Protein AF-A0A2L2XA57-F1 (afdb_monomer_lite)

Foldseek 3Di:
DALLVVQLVLCVCLVVDPALVVVCVSDVLCVQFAQLCPFDDDVPALSVCLCVVVFPHHSRCVRSVCCCCCRNVVHDLCVVCVNRVHDSVSVVVSCVRRVVDDDDPVSSVRNVVVVVVVVVVVVVVVVVVVVVVVVVQCVPPVSVVVVVVVVVVVVVVQVPDPPSVVVVVLLQVQLLQQLLVVCVVLLVVLVVLVVVQPCLLVLLLCVVVVHDDDPVNVVSNVVSLVSSCVVCVCLVVSSVVSSVVSNVVVVVCVVVVHDSVVVCPVPGDPPPRRSSSVQSNDVVSVVVVVVVD

Secondary structure (DSSP, 8-state):
--HHHHHHHHTGGGGG-SSHHHHHHH-GGGTTPPPGGGS-PPTT-HHHHHHTT-SSS-TTTHHHHHHIIIIIS---HHHHHHHTTS-HHHHHHHHHHTT-PPPPHHHHHHHHHHHHHT-HHHHHHHHHHHHHHHHHHHS-HHHHHHHHHHHHHHHHHHHTSTTHHHHHHHHHHHHHHHHHHT-HHHHHHHHHHHHHSTTHHHHHHHHHTT----HHHHHHHHHHHHHHHHH-TTHHHHHHHHHHHHHHHHHHHHHTT--HHHHHHHHS---SSSTHHHHHS-HHHHHHHHHT-

Sequence (293 aa):
MQLVDVHKKVYEDLKTCETLDEAKVLYPEFRDVREASEIQGEKHSLVERIKRGEKSVGAEEFSLLMLKRIYGGVEGKKAIAKEYGTQLKNLDELLLGVEIENMSRPYTRAIHAQQLRQNEEFVQKHAKASAAAMEIVWQNPEYAARMSKVSSETFKRTWRQEGFREARSEEVSFRIRYAWSQMDDIRQTMSELTEEFPGINTTISRRSLSCPISEDERENLIAFNQACQAACPDFAERLSQGQKEGAKLYKELKSAGVDIRTYMEEHFAPTASEIYYSVAILPECQSRLQESL

Structure (mmCIF, N/CA/C/O backbone):
data_AF-A0A2L2XA57-F1
#
_entry.id   AF-A0A2L2XA57-F1
#
loop_
_atom_site.group_PDB
_atom_site.id
_atom_site.type_symbol
_atom_site.label_atom_id
_atom_site.label_alt_id
_atom_site.label_comp_id
_atom_site.label_asym_id
_atom_site.label_entity_id
_atom_site.label_seq_id
_atom_site.pdbx_PDB_ins_code
_atom_site.Cartn_x
_atom_site.Cartn_y
_atom_site.Cartn_z
_atom_site.occupancy
_atom_site.B_iso_or_equiv
_atom_site.auth_seq_id
_atom_site.auth_comp_id
_atom_site.auth_asym_id
_atom_site.auth_atom_id
_atom_site.pdbx_PDB_model_num
ATOM 1 N N . MET A 1 1 ? -28.303 9.922 1.231 1.00 56.22 1 MET A N 1
ATOM 2 C CA . MET A 1 1 ? -28.183 9.688 2.685 1.00 56.22 1 MET A CA 1
ATOM 3 C C . MET A 1 1 ? -26.840 9.013 2.926 1.00 56.22 1 MET A C 1
ATOM 5 O O . MET A 1 1 ? -26.627 7.955 2.344 1.00 56.22 1 MET A O 1
ATOM 9 N N . GLN A 1 2 ? -25.895 9.653 3.624 1.00 73.81 2 GLN A N 1
ATOM 10 C CA . GLN A 1 2 ? -24.554 9.083 3.821 1.00 73.81 2 GLN A CA 1
ATOM 11 C C . GLN A 1 2 ? -24.551 8.116 5.016 1.00 73.81 2 GLN A C 1
ATOM 13 O O . GLN A 1 2 ? -25.394 8.219 5.903 1.00 73.81 2 GLN A O 1
ATOM 18 N N . LEU A 1 3 ? -23.611 7.167 5.045 1.00 73.81 3 LEU A N 1
ATOM 19 C CA . LEU A 1 3 ? -23.528 6.136 6.090 1.00 73.81 3 LEU A CA 1
ATOM 20 C C . LEU A 1 3 ? -23.314 6.759 7.476 1.00 73.81 3 LEU A C 1
ATOM 22 O O . LEU A 1 3 ? -23.898 6.296 8.451 1.00 73.81 3 LEU A O 1
ATOM 26 N N . VAL A 1 4 ? -22.522 7.834 7.547 1.00 78.75 4 VAL A N 1
ATOM 27 C CA . VAL A 1 4 ? -22.325 8.614 8.778 1.00 78.75 4 VAL A CA 1
ATOM 28 C C . VAL A 1 4 ? -23.622 9.251 9.283 1.00 78.75 4 VAL A C 1
ATOM 30 O O . VAL A 1 4 ? -23.854 9.255 10.489 1.00 78.75 4 VAL A O 1
ATOM 33 N N . ASP A 1 5 ? -24.480 9.745 8.387 1.00 77.62 5 ASP A N 1
ATOM 34 C CA . ASP A 1 5 ? -25.750 10.381 8.760 1.00 77.62 5 ASP A CA 1
ATOM 35 C C . ASP A 1 5 ? -26.729 9.337 9.298 1.00 77.62 5 ASP A C 1
ATOM 37 O O . ASP A 1 5 ? -27.393 9.569 10.303 1.00 77.62 5 ASP A O 1
ATOM 41 N N . VAL A 1 6 ? -26.772 8.159 8.662 1.00 75.19 6 VAL A N 1
ATOM 42 C CA . VAL A 1 6 ? -27.566 7.020 9.145 1.00 75.19 6 VAL A CA 1
ATOM 43 C C . VAL A 1 6 ? -27.085 6.591 10.524 1.00 75.19 6 VAL A C 1
ATOM 45 O O . VAL A 1 6 ? -27.901 6.467 11.425 1.00 75.19 6 VAL A O 1
ATOM 48 N N . HIS A 1 7 ? -25.774 6.415 10.714 1.00 83.81 7 HIS A N 1
ATOM 49 C CA . HIS A 1 7 ? -25.211 6.004 12.000 1.00 83.81 7 HIS A CA 1
ATOM 50 C C . HIS A 1 7 ? -25.524 7.008 13.116 1.00 83.81 7 HIS A C 1
ATOM 52 O O . HIS A 1 7 ? -26.019 6.625 14.171 1.00 83.81 7 HIS A O 1
ATOM 58 N N . LYS A 1 8 ? -25.292 8.305 12.869 1.00 81.69 8 LYS A N 1
ATOM 59 C CA . LYS A 1 8 ? -25.590 9.361 13.846 1.00 81.69 8 LYS A CA 1
ATOM 60 C C . LYS A 1 8 ? -27.070 9.436 14.193 1.00 81.69 8 LYS A C 1
ATOM 62 O O . LYS A 1 8 ? -27.379 9.731 15.337 1.00 81.69 8 LYS A O 1
ATOM 67 N N . LYS A 1 9 ? -27.950 9.186 13.219 1.00 80.75 9 LYS A N 1
ATOM 68 C CA . LYS A 1 9 ? -29.399 9.148 13.427 1.00 80.75 9 LYS A CA 1
ATOM 69 C C . LYS A 1 9 ? -29.833 7.914 14.218 1.00 80.75 9 LYS A C 1
ATOM 71 O O . LYS A 1 9 ? -30.715 8.022 15.054 1.00 80.75 9 LYS A O 1
ATOM 76 N N . VAL A 1 10 ? -29.215 6.757 13.965 1.00 82.62 10 VAL A N 1
ATOM 77 C CA . VAL A 1 10 ? -29.481 5.523 14.724 1.00 82.62 10 VAL A CA 1
ATOM 78 C C . VAL A 1 10 ? -29.146 5.720 16.198 1.00 82.62 10 VAL A C 1
ATOM 80 O O . VAL A 1 10 ? -29.935 5.314 17.031 1.00 82.62 10 VAL A O 1
ATOM 83 N N . TYR A 1 11 ? -28.026 6.378 16.505 1.00 85.12 11 TYR A N 1
ATOM 84 C CA . TYR A 1 11 ? -27.546 6.591 17.873 1.00 85.12 11 TYR A CA 1
ATOM 85 C C . TYR A 1 11 ? -27.812 8.007 18.415 1.00 85.12 11 TYR A C 1
ATOM 87 O O . TYR A 1 11 ? -27.115 8.468 19.321 1.00 85.12 11 TYR A O 1
ATOM 95 N N . GLU A 1 12 ? -28.774 8.739 17.848 1.00 82.75 12 GLU A N 1
ATOM 96 C CA . GLU A 1 12 ? -29.026 10.140 18.211 1.00 82.75 12 GLU A CA 1
ATOM 97 C C . GLU A 1 12 ? -29.475 10.266 19.672 1.00 82.75 12 GLU A C 1
ATOM 99 O O . GLU A 1 12 ? -28.922 11.075 20.425 1.00 82.75 12 GLU A O 1
ATOM 104 N N . ASP A 1 13 ? -30.369 9.368 20.090 1.00 80.69 13 ASP A N 1
ATOM 105 C CA . ASP A 1 13 ? -30.957 9.336 21.431 1.00 80.69 13 ASP A CA 1
ATOM 106 C C . ASP A 1 13 ? -29.941 8.948 22.523 1.00 80.69 13 ASP A C 1
ATOM 108 O O . ASP A 1 13 ? -30.169 9.193 23.708 1.00 80.69 13 ASP A O 1
ATOM 112 N N . LEU A 1 14 ? -28.758 8.417 22.165 1.00 79.88 14 LEU A N 1
ATOM 113 C CA . LEU A 1 14 ? -27.683 8.227 23.151 1.00 79.88 14 LEU A CA 1
ATOM 114 C C . LEU A 1 14 ? -27.257 9.551 23.784 1.00 79.88 14 LEU A C 1
ATOM 116 O O . LEU A 1 14 ? -26.844 9.573 24.941 1.00 79.88 14 LEU A O 1
ATOM 120 N N . LYS A 1 15 ? -27.326 10.664 23.044 1.00 77.88 15 LYS A N 1
ATOM 121 C CA . LYS A 1 15 ? -26.865 11.969 23.540 1.00 77.88 15 LYS A CA 1
ATOM 122 C C . LYS A 1 15 ? -27.731 12.491 24.682 1.00 77.88 15 LYS A C 1
ATOM 124 O O . LYS A 1 15 ? -27.214 13.231 25.517 1.00 77.88 15 LYS A O 1
ATOM 129 N N . THR A 1 16 ? -28.999 12.091 24.715 1.00 78.56 16 THR A N 1
ATOM 130 C CA . THR A 1 16 ? -29.983 12.512 25.716 1.00 78.56 16 THR A CA 1
ATOM 131 C C . THR A 1 16 ? -30.052 11.588 26.927 1.00 78.56 16 THR A C 1
ATOM 133 O O . THR A 1 16 ? -30.638 11.990 27.921 1.00 78.56 16 THR A O 1
ATOM 136 N N . CYS A 1 17 ? -29.452 10.393 26.876 1.00 73.62 17 CYS A N 1
ATOM 137 C CA . CYS A 1 17 ? -29.411 9.476 28.022 1.00 73.62 17 CYS A CA 1
ATOM 138 C C . CYS A 1 17 ? -28.603 10.086 29.175 1.00 73.62 17 CYS A C 1
ATOM 140 O O . CYS A 1 17 ? -27.467 10.511 28.959 1.00 73.62 17 CYS A O 1
ATOM 142 N N . GLU A 1 18 ? -29.125 10.092 30.394 1.00 78.81 18 GLU A N 1
ATOM 143 C CA . GLU A 1 18 ? -28.400 10.524 31.598 1.00 78.81 18 GLU A CA 1
ATOM 144 C C . GLU A 1 18 ? -27.733 9.345 32.311 1.00 78.81 18 GLU A C 1
ATOM 146 O O . GLU A 1 18 ? -26.694 9.517 32.946 1.00 78.81 18 GLU A O 1
ATOM 151 N N . THR A 1 19 ? -28.274 8.137 32.130 1.00 81.81 19 THR A N 1
ATOM 152 C CA . THR A 1 19 ? -27.795 6.910 32.779 1.00 81.81 19 THR A CA 1
ATOM 153 C C . THR A 1 19 ? -27.424 5.819 31.769 1.00 81.81 19 THR A C 1
ATOM 155 O O . THR A 1 19 ? -27.889 5.806 30.625 1.00 81.81 19 THR A O 1
ATOM 158 N N . LEU A 1 20 ? -26.552 4.885 32.172 1.00 83.31 20 LEU A N 1
ATOM 159 C CA . LEU A 1 20 ? -26.200 3.729 31.339 1.00 83.31 20 LEU A CA 1
ATOM 160 C C . LEU A 1 20 ? -27.403 2.796 31.124 1.00 83.31 20 LEU A C 1
ATOM 162 O O . LEU A 1 20 ? -27.546 2.227 30.043 1.00 83.31 20 LEU A O 1
ATOM 166 N N . ASP A 1 21 ? -28.288 2.674 32.113 1.00 83.81 21 ASP A N 1
ATOM 167 C CA . ASP A 1 21 ? -29.493 1.846 32.008 1.00 83.81 21 ASP A CA 1
ATOM 168 C C . ASP A 1 21 ? -30.472 2.380 30.955 1.00 83.81 21 ASP A C 1
ATOM 170 O O . ASP A 1 21 ? -31.020 1.594 30.182 1.00 83.81 21 ASP A O 1
ATOM 174 N N . GLU A 1 22 ? -30.628 3.702 30.833 1.00 80.50 22 GLU A N 1
ATOM 175 C CA . GLU A 1 22 ? -31.392 4.308 29.732 1.00 80.50 22 GLU A CA 1
ATOM 176 C C . GLU A 1 22 ? -30.820 3.921 28.364 1.00 80.50 22 GLU A C 1
ATOM 178 O O . GLU A 1 22 ? -31.563 3.511 27.470 1.00 80.50 22 GLU A O 1
ATOM 183 N N . ALA A 1 23 ? -29.493 3.976 28.209 1.00 82.00 23 ALA A N 1
ATOM 184 C CA . ALA A 1 23 ? -28.837 3.582 26.966 1.00 82.00 23 ALA A CA 1
ATOM 185 C C . ALA A 1 23 ? -29.052 2.090 26.648 1.00 82.00 23 ALA A C 1
ATOM 187 O O . ALA A 1 23 ? -29.297 1.741 25.495 1.00 82.00 23 ALA A O 1
ATOM 188 N N . LYS A 1 24 ? -29.023 1.210 27.656 1.00 85.75 24 LYS A N 1
ATOM 189 C CA . LYS A 1 24 ? -29.280 -0.234 27.497 1.00 85.75 24 LYS A CA 1
ATOM 190 C C . LYS A 1 24 ? -30.718 -0.553 27.101 1.00 85.75 24 LYS A C 1
ATOM 192 O O . LYS A 1 24 ? -30.949 -1.512 26.368 1.00 85.75 24 LYS A O 1
ATOM 197 N N . VAL A 1 25 ? -31.682 0.225 27.594 1.00 83.75 25 VAL A N 1
ATOM 198 C CA . VAL A 1 25 ? -33.098 0.075 27.227 1.00 83.75 25 VAL A CA 1
ATOM 199 C C . VAL A 1 25 ? -33.322 0.466 25.767 1.00 83.75 25 VAL A C 1
ATOM 201 O O . VAL A 1 25 ? -34.073 -0.212 25.065 1.00 83.75 25 VAL A O 1
ATOM 204 N N . LEU A 1 26 ? -32.664 1.531 25.301 1.00 80.56 26 LEU A N 1
ATOM 205 C CA . LEU A 1 26 ? -32.787 2.009 23.921 1.00 80.56 26 LEU A CA 1
ATOM 206 C C . LEU A 1 26 ? -32.035 1.133 22.910 1.00 80.56 26 LEU A C 1
ATOM 208 O O . LEU A 1 26 ? -32.515 0.945 21.793 1.00 80.56 26 LEU A O 1
ATOM 212 N N . TYR A 1 27 ? -30.882 0.590 23.303 1.00 84.31 27 TYR A N 1
ATOM 213 C CA . TYR A 1 27 ? -29.970 -0.137 22.421 1.00 84.31 27 TYR A CA 1
ATOM 214 C C . TYR A 1 27 ? -29.637 -1.508 23.024 1.00 84.31 27 TYR A C 1
ATOM 216 O O . TYR A 1 27 ? -28.713 -1.625 23.838 1.00 84.31 27 TYR A O 1
ATOM 224 N N . PRO A 1 28 ? -30.378 -2.565 22.639 1.00 80.25 28 PRO A N 1
ATOM 225 C CA . PRO A 1 28 ? -30.183 -3.914 23.166 1.00 80.25 28 PRO A CA 1
ATOM 226 C C . PRO A 1 28 ? -28.767 -4.466 22.964 1.00 80.25 28 PRO A C 1
ATOM 228 O O . PRO A 1 28 ? -28.340 -5.330 23.727 1.00 80.25 28 PRO A O 1
ATOM 231 N N . GLU A 1 29 ? -28.023 -3.974 21.971 1.00 82.19 29 GLU A N 1
ATOM 232 C CA . GLU A 1 29 ? -26.616 -4.324 21.755 1.00 82.19 29 GLU A CA 1
ATOM 233 C C . GLU A 1 29 ? -25.680 -3.867 22.888 1.00 82.19 29 GLU A C 1
ATOM 235 O O . GLU A 1 29 ? -24.576 -4.389 23.005 1.00 82.19 29 GLU A O 1
ATOM 240 N N . PHE A 1 30 ? -26.104 -2.925 23.740 1.00 88.75 30 PHE A N 1
ATOM 241 C CA . PHE A 1 30 ? -25.330 -2.462 24.898 1.00 88.75 30 PHE A CA 1
ATOM 242 C C . PHE A 1 30 ? -25.722 -3.156 26.201 1.00 88.75 30 PHE A C 1
ATOM 244 O O . PHE A 1 30 ? -25.205 -2.796 27.257 1.00 88.75 30 PHE A O 1
ATOM 251 N N . ARG A 1 31 ? -26.624 -4.145 26.156 1.00 87.44 31 ARG A N 1
ATOM 252 C CA . ARG A 1 31 ? -27.162 -4.827 27.343 1.00 87.44 31 ARG A CA 1
ATOM 253 C C . ARG A 1 31 ? -26.077 -5.293 28.316 1.00 87.44 31 ARG A C 1
ATOM 255 O O . ARG A 1 31 ? -26.257 -5.151 29.525 1.00 87.44 31 ARG A O 1
ATOM 262 N N . ASP A 1 32 ? -24.977 -5.814 27.785 1.00 89.69 32 ASP A N 1
ATOM 263 C CA . ASP A 1 32 ? -23.897 -6.409 28.574 1.00 89.69 32 ASP A CA 1
ATOM 264 C C . ASP A 1 32 ? -22.818 -5.385 28.986 1.00 89.69 32 ASP A C 1
ATOM 266 O O . ASP A 1 32 ? -21.907 -5.704 29.749 1.00 89.69 32 ASP A O 1
ATOM 270 N N . VAL A 1 33 ? -22.945 -4.118 28.562 1.00 90.62 33 VAL A N 1
ATOM 271 C CA . VAL A 1 33 ? -22.001 -3.051 28.926 1.00 90.62 33 VAL A CA 1
ATOM 272 C C . VAL A 1 33 ? -22.006 -2.839 30.437 1.00 90.62 33 VAL A C 1
ATOM 274 O O . VAL A 1 33 ? -23.046 -2.602 31.050 1.00 90.62 33 VAL A O 1
ATOM 277 N N . ARG A 1 34 ? -20.829 -2.883 31.053 1.00 89.56 34 ARG A N 1
ATOM 278 C CA . ARG A 1 34 ? -20.659 -2.713 32.504 1.00 89.56 34 ARG A CA 1
ATOM 279 C C . ARG A 1 34 ? -20.206 -1.311 32.853 1.00 89.56 34 ARG A C 1
ATOM 281 O O . ARG A 1 34 ? -19.593 -0.630 32.028 1.00 89.56 34 ARG A O 1
ATOM 288 N N . GLU A 1 35 ? -20.449 -0.888 34.087 1.00 88.12 35 GLU A N 1
ATOM 289 C CA . GLU A 1 35 ? -19.849 0.353 34.570 1.00 88.12 35 GLU A CA 1
ATOM 290 C C . GLU A 1 35 ? -18.347 0.178 34.797 1.00 88.12 35 GLU A C 1
ATOM 292 O O . GLU A 1 35 ? -17.872 -0.872 35.238 1.00 88.12 35 GLU A O 1
ATOM 297 N N . ALA A 1 36 ? -17.563 1.225 34.531 1.00 85.06 36 ALA A N 1
ATOM 298 C CA . ALA A 1 36 ? -16.121 1.146 34.770 1.00 85.06 36 ALA A CA 1
ATOM 299 C C . ALA A 1 36 ? -15.801 1.021 36.273 1.00 85.06 36 ALA A C 1
ATOM 301 O O . ALA A 1 36 ? -14.737 0.515 36.648 1.00 85.06 36 ALA A O 1
ATOM 302 N N . SER A 1 37 ? -16.730 1.436 37.143 1.00 83.12 37 SER A N 1
ATOM 303 C CA . SER A 1 37 ? -16.663 1.240 38.594 1.00 83.12 37 SER A CA 1
ATOM 304 C C . SER A 1 37 ? -16.671 -0.246 38.993 1.00 83.12 37 SER A C 1
ATOM 306 O O . SER A 1 37 ? -16.031 -0.616 39.981 1.00 83.12 37 SER A O 1
ATOM 308 N N . GLU A 1 38 ? -17.278 -1.122 38.192 1.00 84.94 38 GLU A N 1
ATOM 309 C CA . GLU A 1 38 ? -17.449 -2.552 38.485 1.00 84.94 38 GLU A CA 1
ATOM 310 C C . GLU A 1 38 ? -16.225 -3.401 38.101 1.00 84.94 38 GLU A C 1
ATOM 312 O O . GLU A 1 38 ? -16.078 -4.541 38.540 1.00 84.94 38 GLU A O 1
ATOM 317 N N . ILE A 1 39 ? -15.294 -2.846 37.320 1.00 83.50 39 ILE A N 1
ATOM 318 C CA . ILE A 1 39 ? -14.149 -3.593 36.782 1.00 83.50 39 ILE A CA 1
ATOM 319 C C . ILE A 1 39 ? -12.984 -3.610 37.763 1.00 83.50 39 ILE A C 1
ATOM 321 O O . ILE A 1 39 ? -12.538 -2.567 38.243 1.00 83.50 39 ILE A O 1
ATOM 325 N N . GLN A 1 40 ? -12.406 -4.783 38.012 1.00 78.12 40 GLN A N 1
ATOM 326 C CA . GLN A 1 40 ? -11.132 -4.875 38.725 1.00 78.12 40 GLN A CA 1
ATOM 327 C C . GLN A 1 40 ? -9.985 -4.450 37.802 1.00 78.12 40 GLN A C 1
ATOM 329 O O . GLN A 1 40 ? -9.704 -5.105 36.801 1.00 78.12 40 GLN A O 1
ATOM 334 N N . GLY A 1 41 ? -9.341 -3.326 38.121 1.00 70.12 41 GLY A N 1
ATOM 335 C CA . GLY A 1 41 ? -8.190 -2.825 37.377 1.00 70.12 41 GLY A CA 1
ATOM 336 C C . GLY A 1 41 ? -6.873 -3.315 37.972 1.00 70.12 41 GLY A C 1
ATOM 337 O O . GLY A 1 41 ? -6.709 -3.356 39.190 1.00 70.12 41 GLY A O 1
ATOM 338 N N . GLU A 1 42 ? -5.891 -3.620 37.122 1.00 74.69 42 GLU A N 1
ATOM 339 C CA . GLU A 1 42 ? -4.511 -3.793 37.583 1.00 74.69 42 GLU A CA 1
ATOM 340 C C . GLU A 1 42 ? -3.983 -2.492 38.207 1.00 74.69 42 GLU A C 1
ATOM 342 O O . GLU A 1 42 ? -4.397 -1.381 37.848 1.00 74.69 42 GLU A O 1
ATOM 347 N N . LYS A 1 43 ? -3.025 -2.613 39.129 1.00 63.59 43 LYS A N 1
ATOM 348 C CA . LYS A 1 43 ? -2.383 -1.462 39.771 1.00 63.59 43 LYS A CA 1
ATOM 349 C C . LYS A 1 43 ? -1.764 -0.553 38.695 1.00 63.59 43 LYS A C 1
ATOM 351 O O . LYS A 1 43 ? -0.956 -1.014 37.899 1.00 63.59 43 LYS A O 1
ATOM 356 N N . HIS A 1 44 ? -2.123 0.735 38.702 1.00 66.62 44 HIS A N 1
ATOM 357 C CA . HIS A 1 44 ? -1.752 1.757 37.697 1.00 66.62 44 HIS A CA 1
ATOM 358 C C . HIS A 1 44 ? -2.491 1.698 36.343 1.00 66.62 44 HIS A C 1
ATOM 360 O O . HIS A 1 44 ? -2.181 2.493 35.451 1.00 66.62 44 HIS A O 1
ATOM 366 N N . SER A 1 45 ? -3.491 0.826 36.187 1.00 80.38 45 SER A N 1
ATOM 367 C CA . SER A 1 45 ? -4.350 0.801 34.996 1.00 80.38 45 SER A CA 1
ATOM 368 C C . SER A 1 45 ? -5.170 2.088 34.834 1.00 80.38 45 SER A C 1
ATOM 370 O O . SER A 1 45 ? -5.371 2.860 35.775 1.00 80.38 45 SER A O 1
ATOM 372 N N . LEU A 1 46 ? -5.677 2.326 33.619 1.00 81.25 46 LEU A N 1
ATOM 373 C CA . LEU A 1 46 ? -6.586 3.444 33.352 1.00 81.25 46 LEU A CA 1
ATOM 374 C C . LEU A 1 46 ? -7.851 3.365 34.224 1.00 81.25 46 LEU A C 1
ATOM 376 O O . LEU A 1 46 ? -8.295 4.396 34.720 1.00 81.25 46 LEU A O 1
ATOM 380 N N . VAL A 1 47 ? -8.362 2.151 34.462 1.00 82.94 47 VAL A N 1
ATOM 381 C CA . VAL A 1 47 ? -9.519 1.875 35.331 1.00 82.94 47 VAL A CA 1
ATOM 382 C C . VAL A 1 47 ? -9.254 2.392 36.748 1.00 82.94 47 VAL A C 1
ATOM 384 O O . VAL A 1 47 ? -10.034 3.176 37.276 1.00 82.94 47 VAL A O 1
ATOM 387 N N . GLU A 1 48 ? -8.111 2.026 37.337 1.00 82.25 48 GLU A N 1
ATOM 388 C CA . GLU A 1 48 ? -7.718 2.466 38.683 1.00 82.25 48 GLU A CA 1
ATOM 389 C C . GLU A 1 48 ? -7.575 3.987 38.783 1.00 82.25 48 GLU A C 1
ATOM 391 O O . GLU A 1 48 ? -7.988 4.595 39.767 1.00 82.25 48 GLU A O 1
ATOM 396 N N . ARG A 1 49 ? -7.018 4.626 37.752 1.00 81.81 49 ARG A N 1
ATOM 397 C CA . ARG A 1 49 ? -6.854 6.088 37.715 1.00 81.81 49 ARG A CA 1
ATOM 398 C C . ARG A 1 49 ? -8.196 6.812 37.630 1.00 81.81 49 ARG A C 1
ATOM 400 O O . ARG A 1 49 ? -8.375 7.837 38.281 1.00 81.81 49 ARG A O 1
ATOM 407 N N . ILE A 1 50 ? -9.140 6.273 36.856 1.00 82.25 50 ILE A N 1
ATOM 408 C CA . ILE A 1 50 ? -10.512 6.791 36.772 1.00 82.25 50 ILE A CA 1
ATOM 409 C C . ILE A 1 50 ? -11.228 6.609 38.118 1.00 82.25 50 ILE A C 1
ATOM 411 O O . ILE A 1 50 ? -11.814 7.560 38.625 1.00 82.25 50 ILE A O 1
ATOM 415 N N . LYS A 1 51 ? -11.105 5.434 38.753 1.00 81.88 51 LYS A N 1
ATOM 416 C CA . LYS A 1 51 ? -11.671 5.157 40.087 1.00 81.88 51 LYS A CA 1
ATOM 417 C C . LYS A 1 51 ? -11.133 6.078 41.182 1.00 81.88 51 LYS A C 1
ATOM 419 O O . LYS A 1 51 ? -11.861 6.425 42.102 1.00 81.88 51 LYS A O 1
ATOM 424 N N . ARG A 1 52 ? -9.872 6.501 41.075 1.00 81.06 52 ARG A N 1
ATOM 425 C CA . ARG A 1 52 ? -9.235 7.462 41.994 1.00 81.06 52 ARG A CA 1
ATOM 426 C C . ARG A 1 52 ? -9.596 8.922 41.716 1.00 81.06 52 ARG A C 1
ATOM 428 O O . ARG A 1 52 ? -9.107 9.796 42.425 1.00 81.06 52 ARG A O 1
ATOM 435 N N . GLY A 1 53 ? -10.397 9.201 40.685 1.00 75.88 53 GLY A N 1
ATOM 436 C CA . GLY A 1 53 ? -10.754 10.567 40.301 1.00 75.88 53 GLY A CA 1
ATOM 437 C C . GLY A 1 53 ? -9.602 11.355 39.667 1.00 75.88 53 GLY A C 1
ATOM 438 O O . GLY A 1 53 ? -9.662 12.576 39.592 1.00 75.88 53 GLY A O 1
ATOM 439 N N . GLU A 1 54 ? -8.549 10.692 39.171 1.00 75.12 54 GLU A N 1
ATOM 440 C CA . GLU A 1 54 ? -7.438 11.360 38.463 1.00 75.12 54 GLU A CA 1
ATOM 441 C C . GLU A 1 54 ? -7.830 11.834 37.047 1.00 75.12 54 GLU A C 1
ATOM 443 O O . GLU A 1 54 ? -6.998 12.346 36.287 1.00 75.12 54 GLU A O 1
ATOM 448 N N . LYS A 1 55 ? -9.080 11.594 36.641 1.00 75.00 55 LYS A N 1
ATOM 449 C CA . LYS A 1 55 ? -9.644 11.946 35.337 1.00 75.00 55 LYS A CA 1
ATOM 450 C C . LYS A 1 55 ? -10.910 12.763 35.531 1.00 75.00 55 LYS A C 1
ATOM 452 O O . LYS A 1 55 ? -11.592 12.628 36.536 1.00 75.00 55 LYS A O 1
ATOM 457 N N . SER A 1 56 ? -11.218 13.598 34.541 1.00 63.25 56 SER A N 1
ATOM 458 C CA . SER A 1 56 ? -12.347 14.536 34.566 1.00 63.25 56 SER A CA 1
ATOM 459 C C . SER A 1 56 ? -13.723 13.871 34.610 1.00 63.25 56 SER A C 1
ATOM 461 O O . SER A 1 56 ? -14.710 14.560 34.817 1.00 63.25 56 SER A O 1
ATOM 463 N N . VAL A 1 57 ? -13.791 12.561 34.376 1.00 68.19 57 VAL A N 1
ATOM 464 C CA . VAL A 1 57 ? -15.024 11.774 34.357 1.00 68.19 57 VAL A CA 1
ATOM 465 C C . VAL A 1 57 ? -14.830 10.616 35.320 1.00 68.19 57 VAL A C 1
ATOM 467 O O . VAL A 1 57 ? -13.807 9.925 35.244 1.00 68.19 57 VAL A O 1
ATOM 470 N N . GLY A 1 58 ? -15.788 10.445 36.229 1.00 72.38 58 GLY A N 1
ATOM 471 C CA . GLY A 1 58 ? -15.784 9.378 37.223 1.00 72.38 58 GLY A CA 1
ATOM 472 C C . GLY A 1 58 ? -16.014 8.000 36.604 1.00 72.38 58 GLY A C 1
ATOM 473 O O . GLY A 1 58 ? -16.441 7.866 35.457 1.00 72.38 58 GLY A O 1
ATOM 474 N N . ALA A 1 59 ? -15.735 6.951 37.377 1.00 72.50 59 ALA A N 1
ATOM 475 C CA . ALA A 1 59 ? -15.894 5.569 36.920 1.00 72.50 59 ALA A CA 1
ATOM 476 C C . ALA A 1 59 ? -17.357 5.182 36.632 1.00 72.50 59 ALA A C 1
ATOM 478 O O . ALA A 1 59 ? -17.580 4.266 35.851 1.00 72.50 59 ALA A O 1
ATOM 479 N N . GLU A 1 60 ? -18.313 5.882 37.243 1.00 69.31 60 GLU A N 1
ATOM 480 C CA . GLU A 1 60 ? -19.763 5.664 37.107 1.00 69.31 60 GLU A CA 1
ATOM 481 C C . GLU A 1 60 ? -20.367 6.317 35.857 1.00 69.31 60 GLU A C 1
ATOM 483 O O . GLU A 1 60 ? -21.476 5.999 35.463 1.00 69.31 60 GLU A O 1
ATOM 488 N N . GLU A 1 61 ? -19.653 7.253 35.230 1.00 78.31 61 GLU A N 1
ATOM 489 C CA . GLU A 1 61 ? -20.129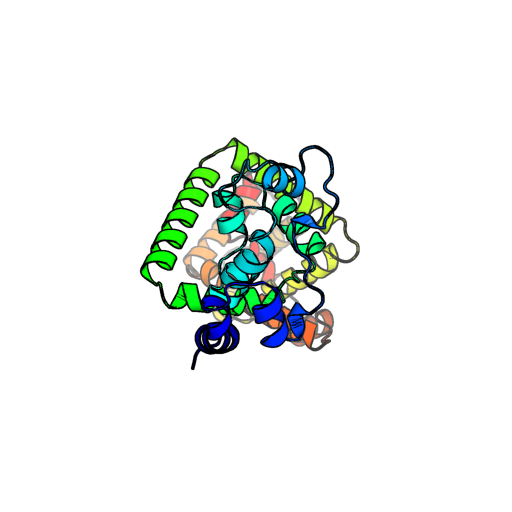 7.959 34.030 1.00 78.31 61 GLU A CA 1
ATOM 490 C C . GLU A 1 61 ? -19.325 7.566 32.786 1.00 78.31 61 GLU A C 1
ATOM 492 O O . GLU A 1 61 ? -19.656 7.934 31.654 1.00 78.31 61 GLU A O 1
ATOM 497 N N . PHE A 1 62 ? -18.228 6.831 32.984 1.00 85.81 62 PHE A N 1
ATOM 498 C CA . PHE A 1 62 ? -17.260 6.549 31.938 1.00 85.81 62 PHE A CA 1
ATOM 499 C C . PHE A 1 62 ? -17.871 5.716 30.810 1.00 85.81 62 PHE A C 1
ATOM 501 O O . PHE A 1 62 ? -17.701 6.067 29.641 1.00 85.81 62 PHE A O 1
ATOM 508 N N . SER A 1 63 ? -18.581 4.634 31.138 1.00 89.94 63 SER A N 1
ATOM 509 C CA . SER A 1 63 ? -19.127 3.711 30.138 1.00 89.94 63 SER A CA 1
ATOM 510 C C . SER A 1 63 ? -20.166 4.396 29.254 1.00 89.94 63 SER A C 1
ATOM 512 O O . SER A 1 63 ? -20.044 4.369 28.026 1.00 89.94 63 SER A O 1
ATOM 514 N N . LEU A 1 64 ? -21.118 5.113 29.861 1.00 87.44 64 LEU A N 1
ATOM 515 C CA . LEU A 1 64 ? -22.102 5.910 29.129 1.00 87.44 64 LEU A CA 1
ATOM 516 C C . LEU A 1 64 ? -21.433 6.975 28.251 1.00 87.44 64 LEU A C 1
ATOM 518 O O . LEU A 1 64 ? -21.782 7.133 27.079 1.00 87.44 64 LEU A O 1
ATOM 522 N N . LEU A 1 65 ? -20.440 7.693 28.780 1.00 87.62 65 LEU A N 1
ATOM 523 C CA . LEU A 1 65 ? -19.719 8.694 28.003 1.00 87.62 65 LEU A CA 1
ATOM 524 C C . LEU A 1 65 ? -19.000 8.073 26.799 1.00 87.62 65 LEU A C 1
ATOM 526 O O . LEU A 1 65 ? -19.005 8.656 25.714 1.00 87.62 65 LEU A O 1
ATOM 530 N N . MET A 1 66 ? -18.396 6.895 26.955 1.00 91.44 66 MET A N 1
ATOM 531 C CA . MET A 1 66 ? -17.747 6.202 25.843 1.00 91.44 66 MET A CA 1
ATOM 532 C C . MET A 1 66 ? -18.754 5.794 24.768 1.00 91.44 66 MET A C 1
ATOM 534 O O . MET A 1 66 ? -18.469 6.007 23.589 1.00 91.44 66 MET A O 1
ATOM 538 N N . LEU A 1 67 ? -19.942 5.305 25.140 1.00 88.38 67 LEU A N 1
ATOM 539 C CA . LEU A 1 67 ? -21.021 5.035 24.183 1.00 88.38 67 LEU A CA 1
ATOM 540 C C . LEU A 1 67 ? -21.424 6.310 23.428 1.00 88.38 67 LEU A C 1
ATOM 542 O O . LEU A 1 67 ? -21.438 6.323 22.195 1.00 88.38 67 LEU A O 1
ATOM 546 N N . LYS A 1 68 ? -21.642 7.422 24.140 1.00 88.12 68 LYS A N 1
ATOM 547 C CA . LYS A 1 68 ? -21.979 8.718 23.528 1.00 88.12 68 LYS A CA 1
ATOM 548 C C . LYS A 1 68 ? -20.916 9.193 22.542 1.00 88.12 68 LYS A C 1
ATOM 550 O O . LYS A 1 68 ? -21.253 9.633 21.446 1.00 88.12 68 LYS A O 1
ATOM 555 N N . ARG A 1 69 ? -19.634 9.102 22.901 1.00 88.62 69 ARG A N 1
ATOM 556 C CA . ARG A 1 69 ? -18.527 9.593 22.065 1.00 88.62 69 ARG A CA 1
ATOM 557 C C . ARG A 1 69 ? -18.246 8.679 20.875 1.00 88.62 69 ARG A C 1
ATOM 559 O O . ARG A 1 69 ? -18.081 9.161 19.757 1.00 88.62 69 ARG A O 1
ATOM 566 N N . ILE A 1 70 ? -18.211 7.366 21.094 1.00 88.69 70 ILE A N 1
ATOM 567 C CA . ILE A 1 70 ? -17.828 6.381 20.073 1.00 88.69 70 ILE A CA 1
ATOM 568 C C . ILE A 1 70 ? -18.981 6.102 19.106 1.00 88.69 70 ILE A C 1
ATOM 570 O O . ILE A 1 70 ? -18.744 6.081 17.902 1.00 88.69 70 ILE A O 1
ATOM 574 N N . TYR A 1 71 ? -20.206 5.922 19.605 1.00 84.69 71 TYR A N 1
ATOM 575 C CA . TYR A 1 71 ? -21.377 5.594 18.784 1.00 84.69 71 TYR A CA 1
ATOM 576 C C . TYR A 1 71 ? -22.172 6.858 18.415 1.00 84.69 71 TYR A C 1
ATOM 578 O O . TYR A 1 71 ? -22.360 7.161 17.242 1.00 84.69 71 TYR A O 1
ATOM 586 N N . GLY A 1 72 ? -22.547 7.696 19.387 1.00 82.19 72 GLY A N 1
ATOM 587 C CA . GLY A 1 72 ? -23.316 8.922 19.100 1.00 82.19 72 GLY A CA 1
ATOM 588 C C . GLY A 1 72 ? -22.519 10.024 18.374 1.00 82.19 72 GLY A C 1
ATOM 589 O O . GLY A 1 72 ? -23.051 10.760 17.534 1.00 82.19 72 GLY A O 1
ATOM 590 N N . GLY A 1 73 ? -21.233 10.165 18.707 1.00 79.06 73 GLY A N 1
ATOM 591 C CA . GLY A 1 73 ? -20.321 11.181 18.169 1.00 79.06 73 GLY A CA 1
ATOM 592 C C . GLY A 1 73 ? -19.441 10.691 17.018 1.00 79.06 73 GLY A C 1
ATOM 593 O O . GLY A 1 73 ? -18.963 11.504 16.222 1.00 79.06 73 GLY A O 1
ATOM 594 N N . VAL A 1 74 ? -19.265 9.372 16.893 1.00 79.44 74 VAL A N 1
ATOM 595 C CA . VAL A 1 74 ? -18.316 8.732 15.971 1.00 79.44 74 VAL A CA 1
ATOM 596 C C . VAL A 1 74 ? -16.897 9.294 16.119 1.00 79.44 74 VAL A C 1
ATOM 598 O O . VAL A 1 74 ? -16.202 9.610 15.147 1.00 79.44 74 VAL A O 1
ATOM 601 N N . GLU A 1 75 ? -16.465 9.471 17.361 1.00 82.31 75 GLU A N 1
ATOM 602 C CA . GLU A 1 75 ? -15.128 9.950 17.667 1.00 82.31 75 GLU A CA 1
ATOM 603 C C . GLU A 1 75 ? -14.089 8.831 17.552 1.00 82.31 75 GLU A C 1
ATOM 605 O O . GLU A 1 75 ? -14.270 7.700 18.006 1.00 82.31 75 GLU A O 1
ATOM 610 N N . GLY A 1 76 ? -12.937 9.156 16.964 1.00 82.44 76 GLY A N 1
ATOM 611 C CA . GLY A 1 76 ? -11.833 8.211 16.872 1.00 82.44 76 GLY A CA 1
ATOM 612 C C . GLY A 1 76 ? -11.194 7.977 18.242 1.00 82.44 76 GLY A C 1
ATOM 613 O O . GLY A 1 76 ? -10.676 8.910 18.854 1.00 82.44 76 GLY A O 1
ATOM 614 N N . LYS A 1 77 ? -11.101 6.715 18.678 1.00 86.19 77 LYS A N 1
ATOM 615 C CA . LYS A 1 77 ? -10.495 6.327 19.970 1.00 86.19 77 LYS A CA 1
ATOM 616 C C . LYS A 1 77 ? -9.099 6.904 20.234 1.00 86.19 77 LYS A C 1
ATOM 618 O O . LYS A 1 77 ? -8.723 7.109 21.381 1.00 86.19 77 LYS A O 1
ATOM 623 N N . LYS A 1 78 ? -8.313 7.191 19.188 1.00 84.56 78 LYS A N 1
ATOM 624 C CA . LYS A 1 78 ? -7.003 7.857 19.321 1.00 84.56 78 LYS A CA 1
ATOM 625 C C . LYS A 1 78 ? -7.111 9.268 19.903 1.00 84.56 78 LYS A C 1
ATOM 627 O O . LYS A 1 78 ? -6.258 9.647 20.699 1.00 84.56 78 LYS A O 1
ATOM 632 N N . ALA A 1 79 ? -8.125 10.033 19.497 1.00 83.38 79 ALA A N 1
ATOM 633 C CA . ALA A 1 79 ? -8.377 11.367 20.033 1.00 83.38 79 ALA A CA 1
ATOM 634 C C . ALA A 1 79 ? -8.818 11.272 21.499 1.00 83.38 79 ALA A C 1
ATOM 636 O O . ALA A 1 79 ? -8.211 11.913 22.353 1.00 83.38 79 ALA A O 1
ATOM 637 N N . ILE A 1 80 ? -9.749 10.356 21.793 1.00 86.62 80 ILE A N 1
ATOM 638 C CA . ILE A 1 80 ? -10.209 10.059 23.157 1.00 86.62 80 ILE A CA 1
ATOM 639 C C . ILE A 1 80 ? -9.019 9.682 24.056 1.00 86.62 80 ILE A C 1
ATOM 641 O O . ILE A 1 80 ? -8.812 10.282 25.104 1.00 86.62 80 ILE A O 1
ATOM 645 N N . ALA A 1 81 ? -8.160 8.750 23.630 1.00 86.31 81 ALA A N 1
ATOM 646 C CA . ALA A 1 81 ? -6.990 8.341 24.410 1.00 86.31 81 ALA A CA 1
ATOM 647 C C . ALA A 1 81 ? -6.040 9.517 24.708 1.00 86.31 81 ALA A C 1
ATOM 649 O O . ALA A 1 81 ? -5.532 9.640 25.826 1.00 86.31 81 ALA A O 1
ATOM 650 N N . LYS A 1 82 ? -5.833 10.410 23.730 1.00 85.94 82 LYS A N 1
ATOM 651 C CA . LYS A 1 82 ? -5.001 11.608 23.893 1.00 85.94 82 LYS A CA 1
ATOM 652 C C . LYS A 1 82 ? -5.585 12.566 24.934 1.00 85.94 82 LYS A C 1
ATOM 654 O O . LYS A 1 82 ? -4.840 13.023 25.795 1.00 85.94 82 LYS A O 1
ATOM 659 N N . GLU A 1 83 ? -6.887 12.839 24.883 1.00 83.19 83 GLU A N 1
ATOM 660 C CA . GLU A 1 83 ? -7.572 13.691 25.867 1.00 83.19 83 GLU A CA 1
ATOM 661 C C . GLU A 1 83 ? -7.511 13.110 27.279 1.00 83.19 83 GLU A C 1
ATOM 663 O O . GLU A 1 83 ? -7.238 13.823 28.240 1.00 83.19 83 GLU A O 1
ATOM 668 N N . TYR A 1 84 ? -7.665 11.792 27.404 1.00 80.81 84 TYR A N 1
ATOM 669 C CA . TYR A 1 84 ? -7.552 11.101 28.686 1.00 80.81 84 TYR A CA 1
ATOM 670 C C . TYR A 1 84 ? -6.102 10.933 29.162 1.00 80.81 84 TYR A C 1
ATOM 672 O O . TYR A 1 84 ? -5.870 10.359 30.231 1.00 80.81 84 TYR A O 1
ATOM 680 N N . GLY A 1 85 ? -5.105 11.426 28.418 1.00 82.44 85 GLY A N 1
ATOM 681 C CA . GLY A 1 85 ? -3.691 11.300 28.776 1.00 82.44 85 GLY A CA 1
ATOM 682 C C . GLY A 1 85 ? -3.282 9.838 28.973 1.00 82.44 85 GLY A C 1
ATOM 683 O O . GLY A 1 85 ? -2.659 9.485 29.981 1.00 82.44 85 GLY A O 1
ATOM 684 N N . THR A 1 86 ? -3.723 8.972 28.061 1.00 83.75 86 THR A N 1
ATOM 685 C CA . THR A 1 86 ? -3.475 7.531 28.088 1.00 83.75 86 THR A CA 1
ATOM 686 C C . THR A 1 86 ? -3.070 7.020 26.706 1.00 83.75 86 THR A C 1
ATOM 688 O O . THR A 1 86 ? -3.236 7.690 25.688 1.00 83.75 86 THR A O 1
ATOM 691 N N . GLN A 1 87 ? -2.500 5.820 26.661 1.00 85.62 87 GLN A N 1
ATOM 692 C CA . GLN A 1 87 ? -2.212 5.149 25.398 1.00 85.62 87 GLN A CA 1
ATOM 693 C C . GLN A 1 87 ? -3.484 4.496 24.849 1.00 85.62 87 GLN A C 1
ATOM 695 O O . GLN A 1 87 ? -4.326 4.032 25.616 1.00 85.62 87 GLN A O 1
ATOM 700 N N . LEU A 1 88 ? -3.597 4.405 23.518 1.00 85.81 88 LEU A N 1
ATOM 701 C CA . LEU A 1 88 ? -4.736 3.753 22.859 1.00 85.81 88 LEU A CA 1
ATOM 702 C C . LEU A 1 88 ? -4.943 2.316 23.359 1.00 85.81 88 LEU A C 1
ATOM 704 O O . LEU A 1 88 ? -6.076 1.926 23.597 1.00 85.81 88 LEU A O 1
ATOM 708 N N . LYS A 1 89 ? -3.851 1.571 23.575 1.00 86.38 89 LYS A N 1
ATOM 709 C CA . LYS A 1 89 ? -3.895 0.198 24.093 1.00 86.38 89 LYS A CA 1
ATOM 710 C C . LYS A 1 89 ? -4.636 0.117 25.433 1.00 86.38 89 LYS A C 1
ATOM 712 O O . LYS A 1 89 ? -5.524 -0.707 25.582 1.00 86.38 89 LYS A O 1
ATOM 717 N N . ASN A 1 90 ? -4.329 1.024 26.357 1.00 86.50 90 ASN A N 1
ATOM 718 C CA . ASN A 1 90 ? -4.942 1.055 27.686 1.00 86.50 90 ASN A CA 1
ATOM 719 C C . ASN A 1 90 ? -6.428 1.445 27.619 1.00 86.50 90 ASN A C 1
ATOM 721 O O . ASN A 1 90 ? -7.224 0.994 28.437 1.00 86.50 90 ASN A O 1
ATOM 725 N N . LEU A 1 91 ? -6.799 2.311 26.667 1.00 88.19 91 LEU A N 1
ATOM 726 C CA . LEU A 1 91 ? -8.203 2.632 26.410 1.00 88.19 91 LEU A CA 1
ATOM 727 C C . LEU A 1 91 ? -8.937 1.422 25.819 1.00 88.19 91 LEU A C 1
ATOM 729 O O . LEU A 1 91 ? -10.039 1.123 26.255 1.00 88.19 91 LEU A O 1
ATOM 733 N N . ASP A 1 92 ? -8.332 0.716 24.863 1.00 87.88 92 ASP A N 1
ATOM 734 C CA . ASP A 1 92 ? -8.921 -0.488 24.271 1.00 87.88 92 ASP A CA 1
ATOM 735 C C . ASP A 1 92 ? -9.088 -1.615 25.302 1.00 87.88 92 ASP A C 1
ATOM 737 O O . ASP A 1 92 ? -10.126 -2.268 25.305 1.00 87.88 92 ASP A O 1
ATOM 741 N N . GLU A 1 93 ? -8.120 -1.805 26.202 1.00 87.00 93 GLU A N 1
ATOM 742 C CA . GLU A 1 93 ? -8.217 -2.752 27.323 1.00 87.00 93 GLU A CA 1
ATOM 743 C C . GLU A 1 93 ? -9.381 -2.402 28.264 1.00 87.00 93 GLU A C 1
ATOM 745 O O . GLU A 1 93 ? -10.156 -3.283 28.631 1.00 87.00 93 GLU A O 1
ATOM 750 N N . LEU A 1 94 ? -9.556 -1.120 28.612 1.00 88.50 94 LEU A N 1
ATOM 751 C CA . LEU A 1 94 ? -10.680 -0.679 29.444 1.00 88.50 94 LEU A CA 1
ATOM 752 C C . LEU A 1 94 ? -12.025 -0.848 28.727 1.00 88.50 94 LEU A C 1
ATOM 754 O O . LEU A 1 94 ? -12.957 -1.363 29.333 1.00 88.50 94 LEU A O 1
ATOM 758 N N . LEU A 1 95 ? -12.124 -0.456 27.453 1.00 90.69 95 LEU A N 1
ATOM 759 C CA . LEU A 1 95 ? -13.347 -0.608 26.654 1.00 90.69 95 LEU A CA 1
ATOM 760 C C . LEU A 1 95 ? -13.751 -2.078 26.510 1.00 90.69 95 LEU A C 1
ATOM 762 O O . LEU A 1 95 ? -14.927 -2.399 26.635 1.00 90.69 95 LEU A O 1
ATOM 766 N N . LEU A 1 96 ? -12.778 -2.970 26.316 1.00 88.44 96 LEU A N 1
ATOM 767 C CA . LEU A 1 96 ? -13.019 -4.409 26.326 1.00 88.44 96 LEU A CA 1
ATOM 768 C C . LEU A 1 96 ? -13.491 -4.886 27.707 1.00 88.44 96 LEU A C 1
ATOM 770 O O . LEU A 1 96 ? -14.403 -5.700 27.797 1.00 88.44 96 LEU A O 1
ATOM 774 N N . GLY A 1 97 ? -12.906 -4.352 28.782 1.00 86.81 97 GLY A N 1
ATOM 775 C CA . GLY A 1 97 ? -13.320 -4.645 30.152 1.00 86.81 97 GLY A CA 1
ATOM 776 C C . GLY A 1 97 ? -14.766 -4.239 30.453 1.00 86.81 97 GLY A C 1
ATOM 777 O O . GLY A 1 97 ? -15.474 -4.997 31.110 1.00 86.81 97 GLY A O 1
ATOM 778 N N . VAL A 1 98 ? -15.229 -3.084 29.958 1.00 89.25 98 VAL A N 1
ATOM 779 C CA . VAL A 1 98 ? -16.634 -2.633 30.104 1.00 89.25 98 VAL A CA 1
ATOM 780 C C . VAL A 1 98 ? -17.572 -3.255 29.067 1.00 89.25 98 VAL A C 1
ATOM 782 O O . VAL A 1 98 ? -18.731 -2.872 29.013 1.00 89.25 98 VAL A O 1
ATOM 785 N N . GLU A 1 99 ? -17.097 -4.194 28.248 1.00 89.56 99 GLU A N 1
ATOM 786 C CA . GLU A 1 99 ? -17.869 -4.838 27.172 1.00 89.56 99 GLU A CA 1
ATOM 787 C C . GLU A 1 99 ? -18.390 -3.863 26.102 1.00 89.56 99 GLU A C 1
ATOM 789 O O . GLU A 1 99 ? -19.358 -4.125 25.395 1.00 89.56 99 GLU A O 1
ATOM 794 N N . ILE A 1 100 ? -17.700 -2.734 25.913 1.00 88.38 100 ILE A N 1
ATOM 795 C CA . ILE A 1 100 ? -17.937 -1.851 24.770 1.00 88.38 100 ILE A CA 1
ATOM 796 C C . ILE A 1 100 ? -17.162 -2.409 23.579 1.00 88.38 100 ILE A C 1
ATOM 798 O O . ILE A 1 100 ? -15.959 -2.169 23.402 1.00 88.38 100 ILE A O 1
ATOM 802 N N . GLU A 1 101 ? -17.874 -3.161 22.742 1.00 79.50 101 GLU A N 1
ATOM 803 C CA . GLU A 1 101 ? -17.295 -3.759 21.551 1.00 79.50 101 GLU A CA 1
ATOM 804 C C . GLU A 1 101 ? -16.794 -2.717 20.546 1.00 79.50 101 GLU A C 1
ATOM 806 O O . GLU A 1 101 ? -17.288 -1.591 20.406 1.00 79.50 101 GLU A O 1
ATOM 811 N N . ASN A 1 102 ? -15.777 -3.132 19.795 1.00 75.00 102 ASN A N 1
ATOM 812 C CA . ASN A 1 102 ? -15.304 -2.381 18.650 1.00 75.00 102 ASN A CA 1
ATOM 813 C C . ASN A 1 102 ? -16.293 -2.510 17.493 1.00 75.00 102 ASN A C 1
ATOM 815 O O . ASN A 1 102 ? -16.461 -3.601 16.951 1.00 75.00 102 ASN A O 1
ATOM 819 N N . MET A 1 103 ? -16.795 -1.379 16.995 1.00 76.69 103 MET A N 1
ATOM 820 C CA . MET A 1 103 ? -17.365 -1.334 15.650 1.00 76.69 103 MET A CA 1
ATOM 821 C C . MET A 1 103 ? -16.385 -1.944 14.638 1.00 76.69 103 MET A C 1
ATOM 823 O O . MET A 1 103 ? -15.169 -1.704 14.702 1.00 76.69 103 MET A O 1
ATOM 827 N N . SER A 1 104 ? -16.909 -2.726 13.687 1.00 73.31 104 SER A N 1
ATOM 828 C CA . SER A 1 104 ? -16.064 -3.457 12.742 1.00 73.31 104 SER A CA 1
ATOM 829 C C . SER A 1 104 ? -15.092 -2.513 12.022 1.00 73.31 104 SER A C 1
ATOM 831 O O . SER A 1 104 ? -15.454 -1.431 11.555 1.00 73.31 104 SER A O 1
ATOM 833 N N . ARG A 1 105 ? -13.818 -2.915 11.916 1.00 65.81 105 ARG A N 1
ATOM 834 C CA . ARG A 1 105 ? -12.772 -2.084 11.288 1.00 65.81 105 ARG A CA 1
ATOM 835 C C . ARG A 1 105 ? -13.160 -1.558 9.894 1.00 65.81 105 ARG A C 1
ATOM 837 O O . ARG A 1 105 ? -12.864 -0.389 9.632 1.00 65.81 105 ARG A O 1
ATOM 844 N N . PRO A 1 106 ? -13.783 -2.353 8.997 1.00 69.56 106 PRO A N 1
ATOM 845 C CA . PRO A 1 106 ? -14.234 -1.853 7.698 1.00 69.56 106 PRO A CA 1
ATOM 846 C C . PRO A 1 106 ? -15.306 -0.762 7.822 1.00 69.56 106 PRO A C 1
ATOM 848 O O . PRO A 1 106 ? -15.211 0.262 7.147 1.00 69.56 106 PRO A O 1
ATOM 851 N N . TYR A 1 107 ? -16.272 -0.943 8.723 1.00 72.69 107 TYR A N 1
ATOM 852 C CA . TYR A 1 107 ? -17.363 0.002 8.957 1.00 72.69 107 TYR A CA 1
ATOM 853 C C . TYR A 1 107 ? -16.856 1.334 9.523 1.00 72.69 107 TYR A C 1
ATOM 855 O O . TYR A 1 107 ? -17.120 2.396 8.961 1.00 72.69 107 TYR A O 1
ATOM 863 N N . THR A 1 108 ? -16.011 1.278 10.553 1.00 72.06 108 THR A N 1
ATOM 864 C CA . THR A 1 108 ? -15.395 2.460 11.172 1.00 72.06 108 THR A CA 1
ATOM 865 C C . THR A 1 108 ? -14.559 3.256 10.165 1.00 72.06 108 THR A C 1
ATOM 867 O O . THR A 1 108 ? -14.624 4.485 10.117 1.00 72.06 108 THR A O 1
ATOM 870 N N . ARG A 1 109 ? -13.810 2.572 9.284 1.00 70.38 109 ARG A N 1
ATOM 871 C CA . ARG A 1 109 ? -13.075 3.224 8.185 1.00 70.38 109 ARG A CA 1
ATOM 872 C C . ARG A 1 109 ? -14.009 3.904 7.187 1.00 70.38 109 ARG A C 1
ATOM 874 O O . ARG A 1 109 ? -13.690 5.003 6.743 1.00 70.38 109 ARG A O 1
ATOM 881 N N . ALA A 1 110 ? -15.131 3.278 6.836 1.00 70.88 110 ALA A N 1
ATOM 882 C CA . ALA A 1 110 ? -16.097 3.847 5.902 1.00 70.88 110 ALA A CA 1
ATOM 883 C C . ALA A 1 110 ? -16.745 5.126 6.457 1.00 70.88 110 ALA A C 1
ATOM 885 O O . ALA A 1 110 ? -16.835 6.118 5.730 1.00 70.88 110 ALA A O 1
ATOM 886 N N . ILE A 1 111 ? -17.114 5.139 7.744 1.00 75.38 111 ILE A N 1
ATOM 887 C CA . ILE A 1 111 ? -17.678 6.326 8.400 1.00 75.38 111 ILE A CA 1
ATOM 888 C C . ILE A 1 111 ? -16.642 7.452 8.487 1.00 75.38 111 ILE A C 1
ATOM 890 O O . ILE A 1 111 ? -16.919 8.567 8.045 1.00 75.38 111 ILE A O 1
ATOM 894 N N . HIS A 1 112 ? -15.428 7.179 8.976 1.00 70.00 112 HIS A N 1
ATOM 895 C CA . HIS A 1 112 ? -14.389 8.212 9.054 1.00 70.00 112 HIS A CA 1
ATOM 896 C C . HIS A 1 112 ? -13.977 8.734 7.673 1.00 70.00 112 HIS A C 1
ATOM 898 O O . HIS A 1 112 ? -13.765 9.930 7.510 1.00 70.00 112 HIS A O 1
ATOM 904 N N . ALA A 1 113 ? -13.906 7.878 6.650 1.00 65.00 113 ALA A N 1
ATOM 905 C CA . ALA A 1 113 ? -13.626 8.315 5.284 1.00 65.00 113 ALA A CA 1
ATOM 906 C C . ALA A 1 113 ? -14.732 9.220 4.713 1.00 65.00 113 ALA A C 1
ATOM 908 O O . ALA A 1 113 ? -14.450 10.047 3.848 1.00 65.00 113 ALA A O 1
ATOM 909 N N . GLN A 1 114 ? -15.982 9.075 5.162 1.00 66.81 114 GLN A N 1
ATOM 910 C CA . GLN A 1 114 ? -17.059 10.008 4.822 1.00 66.81 114 GLN A CA 1
ATOM 911 C C . GLN A 1 114 ? -16.957 11.313 5.619 1.00 66.81 114 GLN A C 1
ATOM 913 O O . GLN A 1 114 ? -17.036 12.376 5.015 1.00 66.81 114 GLN A O 1
ATOM 918 N N . GLN A 1 115 ? -16.683 11.256 6.928 1.00 65.94 115 GLN A N 1
ATOM 919 C CA . GLN A 1 115 ? -16.431 12.454 7.747 1.00 65.94 115 GLN A CA 1
ATOM 920 C C . GLN A 1 115 ? -15.269 13.296 7.204 1.00 65.94 115 GLN A C 1
ATOM 922 O O . GLN A 1 115 ? -15.354 14.518 7.151 1.00 65.94 115 GLN A O 1
ATOM 927 N N . LEU A 1 116 ? -14.193 12.641 6.761 1.00 57.97 116 LEU A N 1
ATOM 928 C CA . LEU A 1 116 ? -13.050 13.292 6.124 1.00 57.97 116 LEU A CA 1
ATOM 929 C C . LEU A 1 116 ? -13.433 13.912 4.775 1.00 57.97 116 LEU A C 1
ATOM 931 O O . LEU A 1 116 ? -13.017 15.026 4.483 1.00 57.97 116 LEU A O 1
ATOM 935 N N . ARG A 1 117 ? -14.266 13.237 3.971 1.00 58.97 117 ARG A N 1
ATOM 936 C CA . ARG A 1 117 ? -14.776 13.791 2.705 1.00 58.97 117 ARG A CA 1
ATOM 937 C C . ARG A 1 117 ? -15.664 15.022 2.890 1.00 58.97 117 ARG A C 1
ATOM 939 O O . ARG A 1 117 ? -15.682 15.866 2.009 1.00 58.97 117 ARG A O 1
ATOM 946 N N . GLN A 1 118 ? -16.359 15.142 4.020 1.00 56.56 118 GLN A N 1
ATOM 947 C CA . GLN A 1 118 ? -17.122 16.345 4.372 1.00 56.56 118 GLN A CA 1
ATOM 948 C C . GLN A 1 118 ? -16.229 17.512 4.845 1.00 56.56 118 GLN A C 1
ATOM 950 O O . GLN A 1 118 ? -16.724 18.619 5.023 1.00 56.56 118 GLN A O 1
ATOM 955 N N . ASN A 1 119 ? -14.926 17.285 5.053 1.00 55.94 119 ASN A N 1
ATOM 956 C CA . ASN A 1 119 ? -13.985 18.264 5.598 1.00 55.94 119 ASN A CA 1
ATOM 957 C C . ASN A 1 119 ? -12.755 18.390 4.676 1.00 55.94 119 ASN A C 1
ATOM 959 O O . ASN A 1 119 ? -11.634 18.018 5.039 1.00 55.94 119 ASN A O 1
ATOM 963 N N . GLU A 1 120 ? -12.985 18.868 3.446 1.00 51.94 120 GLU A N 1
ATOM 964 C CA . GLU A 1 120 ? -11.963 19.002 2.393 1.00 51.94 120 GLU A CA 1
ATOM 965 C C . GLU A 1 120 ? -10.726 19.775 2.862 1.00 51.94 120 GLU A C 1
ATOM 967 O O . GLU A 1 120 ? -9.598 19.371 2.573 1.00 51.94 120 GLU A O 1
ATOM 972 N N . GLU A 1 121 ? -10.911 20.832 3.655 1.00 53.94 121 GLU A N 1
ATOM 973 C CA . GLU A 1 121 ? -9.809 21.610 4.225 1.00 53.94 121 GLU A CA 1
ATOM 974 C C . GLU A 1 121 ? -8.938 20.776 5.173 1.00 53.94 121 GLU A C 1
ATOM 976 O O . GLU A 1 121 ? -7.709 20.866 5.123 1.00 53.94 121 GLU A O 1
ATOM 981 N N . PHE A 1 122 ? -9.537 19.913 6.005 1.00 49.22 122 PHE A N 1
ATOM 982 C CA . PHE A 1 122 ? -8.787 19.015 6.884 1.00 49.22 122 PHE A CA 1
ATOM 983 C C . PHE A 1 122 ? -8.028 17.954 6.089 1.00 49.22 122 PHE A C 1
ATOM 985 O O . PHE A 1 122 ? -6.864 17.694 6.389 1.00 49.22 122 PHE A O 1
ATOM 992 N N . VAL A 1 123 ? -8.642 17.362 5.059 1.00 49.44 123 VAL A N 1
ATOM 993 C CA . VAL A 1 123 ? -7.974 16.368 4.202 1.00 49.44 123 VAL A CA 1
ATOM 994 C C . VAL A 1 123 ? -6.798 16.997 3.468 1.00 49.44 123 VAL A C 1
ATOM 996 O O . VAL A 1 123 ? -5.708 16.430 3.485 1.00 49.44 123 VAL A O 1
ATOM 999 N N . GLN A 1 124 ? -6.968 18.191 2.897 1.00 55.62 124 GLN A N 1
ATOM 1000 C CA . GLN A 1 124 ? -5.872 18.909 2.251 1.00 55.62 124 GLN A CA 1
ATOM 1001 C C . GLN A 1 124 ? -4.780 19.303 3.249 1.00 55.62 124 GLN A C 1
ATOM 1003 O O . GLN A 1 124 ? -3.597 19.117 2.968 1.00 55.62 124 GLN A O 1
ATOM 1008 N N . LYS A 1 125 ? -5.145 19.804 4.435 1.00 58.28 125 LYS A N 1
ATOM 1009 C CA . LYS A 1 125 ? -4.190 20.186 5.483 1.00 58.28 125 LYS A CA 1
ATOM 1010 C C . LYS A 1 125 ? -3.432 18.980 6.032 1.00 58.28 125 LYS A C 1
ATOM 1012 O O . LYS A 1 125 ? -2.223 19.064 6.220 1.00 58.28 125 LYS A O 1
ATOM 1017 N N . HIS A 1 126 ? -4.104 17.853 6.247 1.00 48.47 126 HIS A N 1
ATOM 1018 C CA . HIS A 1 126 ? -3.494 16.621 6.738 1.00 48.47 126 HIS A CA 1
ATOM 1019 C C . HIS A 1 126 ? -2.651 15.935 5.661 1.00 48.47 126 HIS A C 1
ATOM 1021 O O . HIS A 1 126 ? -1.580 15.424 5.977 1.00 48.47 126 HIS A O 1
ATOM 1027 N N . ALA A 1 127 ? -3.079 15.943 4.396 1.00 47.22 127 ALA A N 1
ATOM 1028 C CA . ALA A 1 127 ? -2.278 15.452 3.277 1.00 47.22 127 ALA A CA 1
ATOM 1029 C C . ALA A 1 127 ? -1.003 16.289 3.110 1.00 47.22 127 ALA A C 1
ATOM 1031 O O . ALA A 1 127 ? 0.082 15.722 3.043 1.00 47.22 127 ALA A O 1
ATOM 1032 N N . LYS A 1 128 ? -1.111 17.626 3.156 1.00 58.22 128 LYS A N 1
ATOM 1033 C CA . LYS A 1 128 ? 0.044 18.539 3.137 1.00 58.22 128 LYS A CA 1
ATOM 1034 C C . LYS A 1 128 ? 0.955 18.339 4.351 1.00 58.22 128 LYS A C 1
ATOM 1036 O O . LYS A 1 128 ? 2.162 18.241 4.184 1.00 58.22 128 LYS A O 1
ATOM 1041 N N . ALA A 1 129 ? 0.398 18.211 5.557 1.00 54.41 129 ALA A N 1
ATOM 1042 C CA . ALA A 1 129 ? 1.175 17.968 6.774 1.00 54.41 129 ALA A CA 1
ATOM 1043 C C . ALA A 1 129 ? 1.844 16.584 6.781 1.00 54.41 129 ALA A C 1
ATOM 1045 O O . ALA A 1 129 ? 2.967 16.455 7.251 1.00 54.41 129 ALA A O 1
ATOM 1046 N N . SER A 1 130 ? 1.182 15.559 6.239 1.00 44.41 130 SER A N 1
ATOM 1047 C CA . SER A 1 130 ? 1.747 14.211 6.110 1.00 44.41 130 SER A CA 1
ATOM 1048 C C . SER A 1 130 ? 2.831 14.164 5.041 1.00 44.41 130 SER A C 1
ATOM 1050 O O . SER A 1 130 ? 3.853 13.535 5.274 1.00 44.41 130 SER A O 1
ATOM 1052 N N . ALA A 1 131 ? 2.644 14.854 3.911 1.00 47.41 131 ALA A N 1
ATOM 1053 C CA . ALA A 1 131 ? 3.664 15.001 2.878 1.00 47.41 131 ALA A CA 1
ATOM 1054 C C . ALA A 1 131 ? 4.889 15.750 3.418 1.00 47.41 131 ALA A C 1
ATOM 1056 O O . ALA A 1 131 ? 5.993 15.239 3.294 1.00 47.41 131 ALA A O 1
ATOM 1057 N N . ALA A 1 132 ? 4.692 16.873 4.117 1.00 55.53 132 ALA A N 1
ATOM 1058 C CA . ALA A 1 132 ? 5.772 17.632 4.748 1.00 55.53 132 ALA A CA 1
ATOM 1059 C C . ALA A 1 132 ? 6.477 16.840 5.865 1.00 55.53 132 ALA A C 1
ATOM 1061 O O . ALA A 1 132 ? 7.699 16.860 5.967 1.00 55.53 132 ALA A O 1
ATOM 1062 N N . ALA A 1 133 ? 5.733 16.094 6.688 1.00 51.91 133 ALA A N 1
ATOM 1063 C CA . ALA A 1 133 ? 6.317 15.222 7.706 1.00 51.91 133 ALA A CA 1
ATOM 1064 C C . ALA A 1 133 ? 7.087 14.055 7.076 1.00 51.91 133 ALA A C 1
ATOM 1066 O O . ALA A 1 133 ? 8.170 13.723 7.547 1.00 51.91 133 ALA A O 1
ATOM 1067 N N . MET A 1 134 ? 6.567 13.453 6.001 1.00 47.84 134 MET A N 1
ATOM 1068 C CA . MET A 1 134 ? 7.299 12.454 5.223 1.00 47.84 134 MET A CA 1
ATOM 1069 C C . MET A 1 134 ? 8.551 13.064 4.606 1.00 47.84 134 MET A C 1
ATOM 1071 O O . MET A 1 134 ? 9.597 12.446 4.704 1.00 47.84 134 MET A O 1
ATOM 1075 N N . GLU A 1 135 ? 8.495 14.270 4.054 1.00 47.38 135 GLU A N 1
ATOM 1076 C CA . GLU A 1 135 ? 9.647 14.961 3.473 1.00 47.38 135 GLU A CA 1
ATOM 1077 C C . GLU A 1 135 ? 10.746 15.230 4.513 1.00 47.38 135 GLU A C 1
ATOM 1079 O O . GLU A 1 135 ? 11.899 14.884 4.277 1.00 47.38 135 GLU A O 1
ATOM 1084 N N . ILE A 1 136 ? 10.391 15.698 5.715 1.00 56.88 136 ILE A N 1
ATOM 1085 C CA . ILE A 1 136 ? 11.325 15.853 6.849 1.00 56.88 136 ILE A CA 1
ATOM 1086 C C . ILE A 1 136 ? 11.932 14.502 7.265 1.00 56.88 136 ILE A C 1
ATOM 1088 O O . ILE A 1 136 ? 13.121 14.398 7.565 1.00 56.88 136 ILE A O 1
ATOM 1092 N N . VAL A 1 137 ? 11.120 13.446 7.280 1.00 50.03 137 VAL A N 1
ATOM 1093 C CA . VAL A 1 137 ? 11.540 12.085 7.636 1.00 50.03 137 VAL A CA 1
ATOM 1094 C C . VAL A 1 137 ? 12.427 11.454 6.548 1.00 50.03 137 VAL A C 1
ATOM 1096 O O . VAL A 1 137 ? 13.354 10.716 6.876 1.00 50.03 137 VAL A O 1
ATOM 1099 N N . TRP A 1 138 ? 12.200 11.775 5.272 1.00 50.78 138 TRP A N 1
ATOM 1100 C CA . TRP A 1 138 ? 13.018 11.358 4.126 1.00 50.78 138 TRP A CA 1
ATOM 1101 C C . TRP A 1 138 ? 14.328 12.144 4.020 1.00 50.78 138 TRP A C 1
ATOM 1103 O O . TRP A 1 138 ? 15.327 11.595 3.563 1.00 50.78 138 TRP A O 1
ATOM 1113 N N . GLN A 1 139 ? 14.346 13.392 4.492 1.00 55.97 139 GLN A N 1
ATOM 1114 C CA . GLN A 1 139 ? 15.558 14.201 4.636 1.00 55.97 139 GLN A CA 1
ATOM 1115 C C . GLN A 1 139 ? 16.406 13.806 5.855 1.00 55.97 139 GLN A C 1
ATOM 1117 O O . GLN A 1 139 ? 17.542 14.260 5.971 1.00 55.97 139 GLN A O 1
ATOM 1122 N N . ASN A 1 140 ? 15.901 12.953 6.755 1.00 66.25 140 ASN A N 1
ATOM 1123 C CA . ASN A 1 140 ? 16.690 12.404 7.854 1.00 66.25 140 ASN A CA 1
ATOM 1124 C C . ASN A 1 140 ? 17.526 11.200 7.360 1.00 66.25 140 ASN A C 1
ATOM 1126 O O . ASN A 1 140 ? 16.965 10.124 7.112 1.00 66.25 140 ASN A O 1
ATOM 1130 N N . PRO A 1 141 ? 18.863 11.328 7.269 1.00 64.38 141 PRO A N 1
ATOM 1131 C CA . PRO A 1 141 ? 19.717 10.282 6.713 1.00 64.38 141 PRO A CA 1
ATOM 1132 C C . PRO A 1 141 ? 19.742 9.004 7.565 1.00 64.38 141 PRO A C 1
ATOM 1134 O O . PRO A 1 141 ? 19.844 7.911 7.009 1.00 64.38 141 PRO A O 1
ATOM 1137 N N . GLU A 1 142 ? 19.585 9.091 8.891 1.00 63.31 142 GLU A N 1
ATOM 1138 C CA . GLU A 1 142 ? 19.518 7.908 9.762 1.00 63.31 142 GLU A CA 1
ATOM 1139 C C . GLU A 1 142 ? 18.213 7.131 9.572 1.00 63.31 142 GLU A C 1
ATOM 1141 O O . GLU A 1 142 ? 18.218 5.898 9.507 1.00 63.31 142 GLU A O 1
ATOM 1146 N N . TYR A 1 143 ? 17.087 7.837 9.448 1.00 55.44 143 TYR A N 1
ATOM 1147 C CA . TYR A 1 143 ? 15.798 7.202 9.190 1.00 55.44 143 TYR A CA 1
ATOM 1148 C C . TYR A 1 143 ? 15.754 6.585 7.789 1.00 55.44 143 TYR A C 1
ATOM 1150 O O . TYR A 1 143 ? 15.350 5.429 7.646 1.00 55.44 143 TYR A O 1
ATOM 1158 N N . ALA A 1 144 ? 16.230 7.307 6.770 1.00 55.16 144 ALA A N 1
ATOM 1159 C CA . ALA A 1 144 ? 16.347 6.798 5.407 1.00 55.16 144 ALA A CA 1
ATOM 1160 C C . ALA A 1 144 ? 17.253 5.555 5.344 1.00 55.16 144 ALA A C 1
ATOM 1162 O O . ALA A 1 144 ? 16.872 4.542 4.752 1.00 55.16 144 ALA A O 1
ATOM 1163 N N . ALA A 1 145 ? 18.402 5.568 6.030 1.00 62.19 145 ALA A N 1
ATOM 1164 C CA . ALA A 1 145 ? 19.290 4.410 6.127 1.00 62.19 145 ALA A CA 1
ATOM 1165 C C . ALA A 1 145 ? 18.630 3.226 6.855 1.00 62.19 145 ALA A C 1
ATOM 1167 O O . ALA A 1 145 ? 18.759 2.079 6.421 1.00 62.19 145 ALA A O 1
ATOM 1168 N N . ARG A 1 146 ? 17.882 3.480 7.937 1.00 61.59 146 ARG A N 1
ATOM 1169 C CA . ARG A 1 146 ? 17.135 2.445 8.666 1.00 61.59 146 ARG A CA 1
ATOM 1170 C C . ARG A 1 146 ? 16.024 1.840 7.811 1.00 61.59 146 ARG A C 1
ATOM 1172 O O . ARG A 1 146 ? 15.912 0.619 7.758 1.00 61.59 146 ARG A O 1
ATOM 1179 N N . MET A 1 147 ? 15.234 2.658 7.124 1.00 50.00 147 MET A N 1
ATOM 1180 C CA . MET A 1 147 ? 14.178 2.191 6.222 1.00 50.00 147 MET A CA 1
ATOM 1181 C C . MET A 1 147 ? 14.746 1.446 5.017 1.00 50.00 147 MET A C 1
ATOM 1183 O O . MET A 1 147 ? 14.199 0.415 4.632 1.00 50.00 147 MET A O 1
ATOM 1187 N N . SER A 1 148 ? 15.876 1.900 4.474 1.00 56.34 148 SER A N 1
ATOM 1188 C CA . SER A 1 148 ? 16.620 1.190 3.432 1.00 56.34 148 SER A CA 1
ATOM 1189 C C . SER A 1 148 ? 17.096 -0.183 3.917 1.00 56.34 148 SER A C 1
ATOM 1191 O O . SER A 1 148 ? 16.861 -1.185 3.242 1.00 56.34 148 SER A O 1
ATOM 1193 N N . LYS A 1 149 ? 17.659 -0.281 5.132 1.00 55.34 149 LYS A N 1
ATOM 1194 C CA . LYS A 1 149 ? 18.037 -1.567 5.748 1.00 55.34 149 LYS A CA 1
ATOM 1195 C C . LYS A 1 149 ? 16.837 -2.485 5.969 1.00 55.34 149 LYS A C 1
ATOM 1197 O O . LYS A 1 149 ? 16.892 -3.634 5.550 1.00 55.34 149 LYS A O 1
ATOM 1202 N N . VAL A 1 150 ? 15.747 -1.988 6.558 1.00 50.91 150 VAL A N 1
ATOM 1203 C CA . VAL A 1 150 ? 14.525 -2.777 6.804 1.00 50.91 150 VAL A CA 1
ATOM 1204 C C . VAL A 1 150 ? 13.909 -3.254 5.488 1.00 50.91 150 VAL A C 1
ATOM 1206 O O . VAL A 1 150 ? 13.553 -4.424 5.363 1.00 50.91 150 VAL A O 1
ATOM 1209 N N . SER A 1 151 ? 13.830 -2.384 4.481 1.00 44.56 151 SER A N 1
ATOM 1210 C CA . SER A 1 151 ? 13.370 -2.737 3.135 1.00 44.56 151 SER A CA 1
ATOM 1211 C C . SER A 1 151 ? 14.286 -3.785 2.491 1.00 44.56 151 SER A C 1
ATOM 1213 O O . SER A 1 151 ? 13.802 -4.790 1.977 1.00 44.56 151 SER A O 1
ATOM 1215 N N . SER A 1 152 ? 15.609 -3.625 2.614 1.00 53.16 152 SER A N 1
ATOM 1216 C CA . SER A 1 152 ? 16.612 -4.577 2.119 1.00 53.16 152 SER A CA 1
ATOM 1217 C C . SER A 1 152 ? 16.522 -5.938 2.811 1.00 53.16 152 SER A C 1
ATOM 1219 O O . SER A 1 152 ? 16.577 -6.968 2.147 1.00 53.16 152 SER A O 1
ATOM 1221 N N . GLU A 1 153 ? 16.351 -5.982 4.130 1.00 55.41 153 GLU A N 1
ATOM 1222 C CA . GLU A 1 153 ? 16.196 -7.223 4.898 1.00 55.41 153 GLU A CA 1
ATOM 1223 C C . GLU A 1 153 ? 14.878 -7.928 4.585 1.00 55.41 153 GLU A C 1
ATOM 1225 O O . GLU A 1 153 ? 14.856 -9.145 4.391 1.00 55.41 153 GLU A O 1
ATOM 1230 N N . THR A 1 154 ? 13.791 -7.165 4.465 1.00 51.00 154 THR A N 1
ATOM 1231 C CA . THR A 1 154 ? 12.481 -7.691 4.066 1.00 51.00 154 THR A CA 1
ATOM 1232 C C . THR A 1 154 ? 12.551 -8.254 2.649 1.00 51.00 154 THR A C 1
ATOM 1234 O O . THR A 1 154 ? 12.133 -9.385 2.418 1.00 51.00 154 THR A O 1
ATOM 1237 N N . PHE A 1 155 ? 13.178 -7.528 1.721 1.00 53.47 155 PHE A N 1
ATOM 1238 C CA . PHE A 1 155 ? 13.416 -7.992 0.359 1.00 53.47 155 PHE A CA 1
ATOM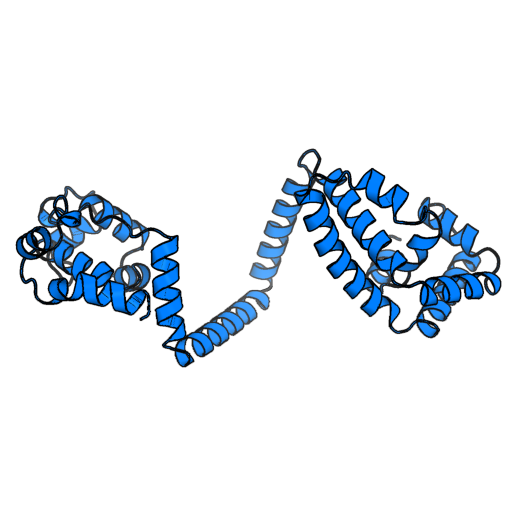 1239 C C . PHE A 1 155 ? 14.292 -9.249 0.329 1.00 53.47 155 PHE A C 1
ATOM 1241 O O . PHE A 1 155 ? 13.931 -10.218 -0.330 1.00 53.47 155 PHE A O 1
ATOM 1248 N N . LYS A 1 156 ? 15.392 -9.298 1.094 1.00 59.75 156 LYS A N 1
ATOM 1249 C CA . LYS A 1 156 ? 16.250 -10.492 1.228 1.00 59.75 156 LYS A CA 1
ATOM 1250 C C . LYS A 1 156 ? 15.481 -11.691 1.775 1.00 59.75 156 LYS A C 1
ATOM 1252 O O . LYS A 1 156 ? 15.719 -12.811 1.332 1.00 59.75 156 LYS A O 1
ATOM 1257 N N . ARG A 1 157 ? 14.572 -11.478 2.731 1.00 61.47 157 ARG A N 1
ATOM 1258 C CA . ARG A 1 157 ? 13.717 -12.533 3.286 1.00 61.47 157 ARG A CA 1
ATOM 1259 C C . ARG A 1 157 ? 12.760 -13.076 2.230 1.00 61.47 157 ARG A C 1
ATOM 1261 O O . ARG A 1 157 ? 12.686 -14.289 2.072 1.00 61.47 157 ARG A O 1
ATOM 1268 N N . THR A 1 158 ? 12.096 -12.204 1.476 1.00 49.88 158 THR A N 1
ATOM 1269 C CA . THR A 1 158 ? 11.224 -12.600 0.360 1.00 49.88 158 THR A CA 1
ATOM 1270 C C . THR A 1 158 ? 12.016 -13.288 -0.758 1.00 49.88 158 THR A C 1
ATOM 1272 O O . THR A 1 158 ? 11.595 -14.313 -1.272 1.00 49.88 158 THR A O 1
ATOM 1275 N N . TRP A 1 159 ? 13.233 -12.824 -1.057 1.00 61.62 159 TRP A N 1
ATOM 1276 C CA . TRP A 1 159 ? 14.139 -13.422 -2.049 1.00 61.62 159 TRP A CA 1
ATOM 1277 C C . TRP A 1 159 ? 14.617 -14.841 -1.695 1.00 61.62 159 TRP A C 1
ATOM 1279 O O . TRP A 1 159 ? 15.105 -15.582 -2.553 1.00 61.62 159 TRP A O 1
ATOM 1289 N N . ARG A 1 160 ? 14.533 -15.212 -0.413 1.00 66.12 160 ARG A N 1
ATOM 1290 C CA . ARG A 1 160 ? 14.838 -16.558 0.093 1.00 66.12 160 ARG A CA 1
ATOM 1291 C C . ARG A 1 160 ? 13.615 -17.475 0.124 1.00 66.12 160 ARG A C 1
ATOM 1293 O O . ARG A 1 160 ? 13.789 -18.650 0.419 1.00 66.12 160 ARG A O 1
ATOM 1300 N N . GLN A 1 161 ? 12.412 -16.964 -0.140 1.00 68.81 161 GLN A N 1
ATOM 1301 C CA . GLN A 1 161 ? 11.225 -17.807 -0.243 1.00 68.81 161 GLN A CA 1
ATOM 1302 C C . GLN A 1 161 ? 11.324 -18.693 -1.486 1.00 68.81 161 GLN A C 1
ATOM 1304 O O . GLN A 1 161 ? 11.757 -18.251 -2.554 1.00 68.81 161 GLN A O 1
ATOM 1309 N N . GLU A 1 162 ? 10.920 -19.946 -1.324 1.00 66.69 162 GLU A N 1
ATOM 1310 C CA . GLU A 1 162 ? 10.835 -20.920 -2.406 1.00 66.69 162 GLU A CA 1
ATOM 1311 C C . GLU A 1 162 ? 9.814 -20.453 -3.457 1.00 66.69 162 GLU A C 1
ATOM 1313 O O . GLU A 1 162 ? 8.798 -19.845 -3.120 1.00 66.69 162 GLU A O 1
ATOM 1318 N N . GLY A 1 163 ? 10.125 -20.634 -4.742 1.00 70.75 163 GLY A N 1
ATOM 1319 C CA . GLY A 1 163 ? 9.282 -20.189 -5.861 1.00 70.75 163 GLY A CA 1
ATOM 1320 C C . GLY A 1 163 ? 9.245 -18.673 -6.121 1.00 70.75 163 GLY A C 1
ATOM 1321 O O . GLY A 1 163 ? 8.906 -18.260 -7.227 1.00 70.75 163 GLY A O 1
ATOM 1322 N N . PHE A 1 164 ? 9.655 -17.810 -5.178 1.00 64.69 164 PHE A N 1
ATOM 1323 C CA . PHE A 1 164 ? 9.615 -16.351 -5.384 1.00 64.69 164 PHE A CA 1
ATOM 1324 C C . PHE A 1 164 ? 10.544 -15.889 -6.511 1.00 64.69 164 PHE A C 1
ATOM 1326 O O . PHE A 1 164 ? 10.180 -15.023 -7.303 1.00 64.69 164 PHE A O 1
ATOM 1333 N N . ARG A 1 165 ? 11.749 -16.463 -6.603 1.00 65.75 165 ARG A N 1
ATOM 1334 C CA . ARG A 1 165 ? 12.722 -16.095 -7.648 1.00 65.75 165 ARG A CA 1
ATOM 1335 C C . ARG A 1 165 ? 12.225 -16.460 -9.037 1.00 65.75 165 ARG A C 1
ATOM 1337 O O . ARG A 1 165 ? 12.369 -15.665 -9.957 1.00 65.75 165 ARG A O 1
ATOM 1344 N N . GLU A 1 166 ? 11.632 -17.638 -9.165 1.00 71.00 166 GLU A N 1
ATOM 1345 C CA . GLU A 1 166 ? 11.074 -18.135 -10.419 1.00 71.00 166 GLU A CA 1
ATOM 1346 C C . GLU A 1 166 ? 9.859 -17.308 -10.823 1.00 71.00 166 GLU A C 1
ATOM 1348 O O . GLU A 1 166 ? 9.844 -16.769 -11.922 1.00 71.00 166 GLU A O 1
ATOM 1353 N N . ALA A 1 167 ? 8.916 -17.080 -9.903 1.00 71.44 167 ALA A N 1
ATOM 1354 C CA . ALA A 1 167 ? 7.750 -16.234 -10.148 1.00 71.44 167 ALA A CA 1
ATOM 1355 C C . ALA A 1 167 ? 8.139 -14.792 -10.509 1.00 71.44 167 ALA A C 1
ATOM 1357 O O . ALA A 1 167 ? 7.538 -14.179 -11.390 1.00 71.44 167 ALA A O 1
ATOM 1358 N N . ARG A 1 168 ? 9.169 -14.241 -9.855 1.00 72.56 168 ARG A N 1
ATOM 1359 C CA . ARG A 1 168 ? 9.674 -12.901 -10.166 1.00 72.56 168 ARG A CA 1
ATOM 1360 C C . ARG A 1 168 ? 10.388 -12.859 -11.514 1.00 72.56 168 ARG A C 1
ATOM 1362 O O . ARG A 1 168 ? 10.230 -11.884 -12.242 1.00 72.56 168 ARG A O 1
ATOM 1369 N N . SER A 1 169 ? 11.170 -13.886 -11.837 1.00 69.12 169 SER A N 1
ATOM 1370 C CA . SER A 1 169 ? 11.839 -14.026 -13.133 1.00 69.12 169 SER A CA 1
ATOM 1371 C C . SER A 1 169 ? 10.825 -14.159 -14.271 1.00 69.12 169 SER A C 1
ATOM 1373 O O . SER A 1 169 ? 10.952 -13.479 -15.287 1.00 69.12 169 SER A O 1
ATOM 1375 N N . GLU A 1 170 ? 9.779 -14.965 -14.074 1.00 78.38 170 GLU A N 1
ATOM 1376 C CA . GLU A 1 170 ? 8.660 -15.136 -15.005 1.00 78.38 170 GLU A CA 1
ATOM 1377 C C . GLU A 1 170 ? 7.921 -13.811 -15.230 1.00 78.38 170 GLU A C 1
ATOM 1379 O O . GLU A 1 170 ? 7.764 -13.386 -16.372 1.00 78.38 170 GLU A O 1
ATOM 1384 N N . GLU A 1 171 ? 7.555 -13.101 -14.157 1.00 79.44 171 GLU A N 1
ATOM 1385 C CA . GLU A 1 171 ? 6.898 -11.789 -14.238 1.00 79.44 171 GLU A CA 1
ATOM 1386 C C . GLU A 1 171 ? 7.755 -10.765 -14.997 1.00 79.44 171 GLU A C 1
ATOM 1388 O O . GLU A 1 171 ? 7.259 -10.042 -15.862 1.00 79.44 171 GLU A O 1
ATOM 1393 N N . VAL A 1 172 ? 9.049 -10.675 -14.677 1.00 75.94 172 VAL A N 1
ATOM 1394 C CA . VAL A 1 172 ? 9.965 -9.742 -15.347 1.00 75.94 172 VAL A CA 1
ATOM 1395 C C . VAL A 1 172 ? 10.110 -10.102 -16.825 1.00 75.94 172 VAL A C 1
ATOM 1397 O O . VAL A 1 172 ? 9.998 -9.219 -17.674 1.00 75.94 172 VAL A O 1
ATOM 1400 N N . SER A 1 173 ? 10.285 -11.386 -17.136 1.00 75.62 173 SER A N 1
ATOM 1401 C CA . SER A 1 173 ? 10.393 -11.875 -18.514 1.00 75.62 173 SER A CA 1
ATOM 1402 C C . SER A 1 173 ? 9.131 -11.566 -19.317 1.00 75.62 173 SER A C 1
ATOM 1404 O O . SER A 1 173 ? 9.228 -11.061 -20.434 1.00 75.62 173 SER A O 1
ATOM 1406 N N . PHE A 1 174 ? 7.952 -11.786 -18.728 1.00 82.94 174 PHE A N 1
ATOM 1407 C CA . PHE A 1 174 ? 6.667 -11.470 -19.343 1.00 82.94 174 PHE A CA 1
ATOM 1408 C C . PHE A 1 174 ? 6.546 -9.983 -19.658 1.00 82.94 174 PHE A C 1
ATOM 1410 O O . PHE A 1 174 ? 6.229 -9.608 -20.782 1.00 82.94 174 PHE A O 1
ATOM 1417 N N . ARG A 1 175 ? 6.826 -9.116 -18.678 1.00 84.38 175 ARG A N 1
ATOM 1418 C CA . ARG A 1 175 ? 6.694 -7.660 -18.836 1.00 84.38 175 ARG A CA 1
ATOM 1419 C C . ARG A 1 175 ? 7.600 -7.117 -19.932 1.00 84.38 175 ARG A C 1
ATOM 1421 O O . ARG A 1 175 ? 7.182 -6.232 -20.670 1.00 84.38 175 ARG A O 1
ATOM 1428 N N . ILE A 1 176 ? 8.823 -7.637 -20.025 1.00 79.06 176 ILE A N 1
ATOM 1429 C CA . ILE A 1 176 ? 9.780 -7.225 -21.052 1.00 79.06 176 ILE A CA 1
ATOM 1430 C C . ILE A 1 176 ? 9.335 -7.730 -22.429 1.00 79.06 176 ILE A C 1
ATOM 1432 O O . ILE A 1 176 ? 9.285 -6.934 -23.361 1.00 79.06 176 ILE A O 1
ATOM 1436 N N . ARG A 1 177 ? 8.944 -9.008 -22.554 1.00 80.50 177 ARG A N 1
ATOM 1437 C CA . ARG A 1 177 ? 8.429 -9.576 -23.815 1.00 80.50 177 ARG A CA 1
ATOM 1438 C C . ARG A 1 177 ? 7.181 -8.855 -24.307 1.00 80.50 177 ARG A C 1
ATOM 1440 O O . ARG A 1 177 ? 7.106 -8.507 -25.480 1.00 80.50 177 ARG A O 1
ATOM 1447 N N . TYR A 1 178 ? 6.247 -8.579 -23.400 1.00 87.38 178 TYR A N 1
ATOM 1448 C CA . TYR A 1 178 ? 5.053 -7.806 -23.705 1.00 87.38 178 TYR A CA 1
ATOM 1449 C C . TYR A 1 178 ? 5.436 -6.418 -24.207 1.00 87.38 178 TYR A C 1
ATOM 1451 O O . TYR A 1 178 ? 5.070 -6.073 -25.321 1.00 87.38 178 TYR A O 1
ATOM 1459 N N . ALA A 1 179 ? 6.224 -5.651 -23.445 1.00 85.25 179 ALA A N 1
ATOM 1460 C CA . ALA A 1 179 ? 6.620 -4.307 -23.857 1.00 85.25 179 ALA A CA 1
ATOM 1461 C C . ALA A 1 179 ? 7.287 -4.314 -25.242 1.00 85.25 179 ALA A C 1
ATOM 1463 O O . ALA A 1 179 ? 6.927 -3.515 -26.097 1.00 85.25 179 ALA A O 1
ATOM 1464 N N . TRP A 1 180 ? 8.189 -5.266 -25.482 1.00 82.12 180 TRP A N 1
ATOM 1465 C CA . TRP A 1 180 ? 8.885 -5.424 -26.756 1.00 82.12 180 TRP A CA 1
ATOM 1466 C C . TRP A 1 180 ? 7.947 -5.764 -27.923 1.00 82.12 180 TRP A C 1
ATOM 1468 O O . TRP A 1 180 ? 8.097 -5.223 -29.014 1.00 82.12 180 TRP A O 1
ATOM 1478 N N . SER A 1 181 ? 6.931 -6.600 -27.685 1.00 83.44 181 SER A N 1
ATOM 1479 C CA . SER A 1 181 ? 5.907 -6.933 -28.687 1.00 83.44 181 SER A CA 1
ATOM 1480 C C . SER A 1 181 ? 5.040 -5.745 -29.113 1.00 83.44 181 SER A C 1
ATOM 1482 O O . SER A 1 181 ? 4.371 -5.830 -30.132 1.00 83.44 181 SER A O 1
ATOM 1484 N N . GLN A 1 182 ? 5.033 -4.652 -28.342 1.00 86.31 182 GLN A N 1
ATOM 1485 C CA . GLN A 1 182 ? 4.262 -3.443 -28.651 1.00 86.31 182 GLN A CA 1
ATOM 1486 C C . GLN A 1 182 ? 5.078 -2.392 -29.431 1.00 86.31 182 GLN A C 1
ATOM 1488 O O . GLN A 1 182 ? 4.621 -1.261 -29.597 1.00 86.31 182 GLN A O 1
ATOM 1493 N N . MET A 1 183 ? 6.307 -2.709 -29.854 1.00 85.31 183 MET A N 1
ATOM 1494 C CA . MET A 1 183 ? 7.244 -1.732 -30.430 1.00 85.31 183 MET A CA 1
ATOM 1495 C C . MET A 1 183 ? 7.837 -2.171 -31.770 1.00 85.31 183 MET A C 1
ATOM 1497 O O . MET A 1 183 ? 9.044 -2.076 -31.975 1.00 85.31 183 MET A O 1
ATOM 1501 N N . ASP A 1 184 ? 7.007 -2.676 -32.678 1.00 84.75 184 ASP A N 1
ATOM 1502 C CA . ASP A 1 184 ? 7.433 -3.201 -33.987 1.00 84.75 184 ASP A CA 1
ATOM 1503 C C . ASP A 1 184 ? 8.313 -2.231 -34.783 1.00 84.75 184 ASP A C 1
ATOM 1505 O O . ASP A 1 184 ? 9.318 -2.635 -35.361 1.00 84.75 184 ASP A O 1
ATOM 1509 N N . ASP A 1 185 ? 7.980 -0.946 -34.740 1.00 83.81 185 ASP A N 1
ATOM 1510 C CA . ASP A 1 185 ? 8.725 0.143 -35.366 1.00 83.81 185 ASP A CA 1
ATOM 1511 C C . ASP A 1 185 ? 10.148 0.290 -34.801 1.00 83.81 185 ASP A C 1
ATOM 1513 O O . ASP A 1 185 ? 11.117 0.395 -35.555 1.00 83.81 185 ASP A O 1
ATOM 1517 N N . ILE A 1 186 ? 10.297 0.230 -33.475 1.00 81.81 186 ILE A N 1
ATOM 1518 C CA . ILE A 1 186 ? 11.607 0.288 -32.811 1.00 81.81 186 ILE A CA 1
ATOM 1519 C C . ILE A 1 186 ? 12.405 -0.981 -33.107 1.00 81.81 186 ILE A C 1
ATOM 1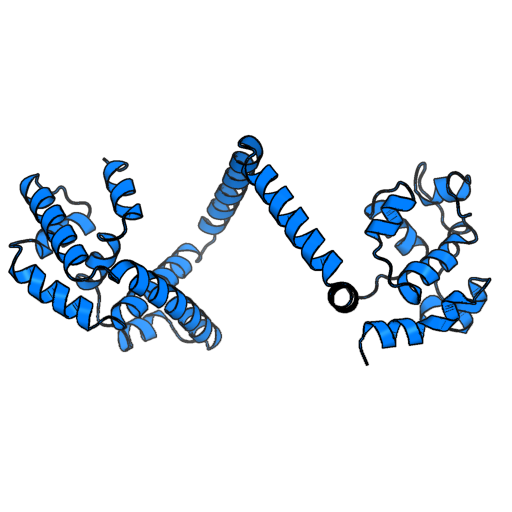521 O O . ILE A 1 186 ? 13.605 -0.906 -33.362 1.00 81.81 186 ILE A O 1
ATOM 1525 N N . ARG A 1 187 ? 11.750 -2.149 -33.112 1.00 79.88 187 ARG A N 1
ATOM 1526 C CA . ARG A 1 187 ? 12.395 -3.429 -33.445 1.00 79.88 187 ARG A CA 1
ATOM 1527 C C . ARG A 1 187 ? 12.959 -3.415 -34.859 1.00 79.88 187 ARG A C 1
ATOM 1529 O O . ARG A 1 187 ? 14.102 -3.817 -35.057 1.00 79.88 187 ARG A O 1
ATOM 1536 N N . GLN A 1 188 ? 12.181 -2.916 -35.815 1.00 83.06 188 GLN A N 1
ATOM 1537 C CA . GLN A 1 188 ? 12.616 -2.771 -37.197 1.00 83.06 188 GLN A CA 1
ATOM 1538 C C . GLN A 1 188 ? 13.787 -1.789 -37.312 1.00 83.06 188 GLN A C 1
ATOM 1540 O O . GLN A 1 188 ? 14.818 -2.139 -37.877 1.00 83.06 188 GLN A O 1
ATOM 1545 N N . THR A 1 189 ? 13.668 -0.613 -36.693 1.00 83.44 189 THR A N 1
ATOM 1546 C CA . THR A 1 189 ? 14.729 0.408 -36.692 1.00 83.44 189 THR A CA 1
ATOM 1547 C C . THR A 1 189 ? 16.037 -0.138 -36.114 1.00 83.44 189 THR A C 1
ATOM 1549 O O . THR A 1 189 ? 17.109 0.057 -36.679 1.00 83.44 189 THR A O 1
ATOM 1552 N N . MET A 1 190 ? 15.969 -0.869 -34.998 1.00 78.50 190 MET A N 1
ATOM 1553 C CA . MET A 1 190 ? 17.150 -1.500 -34.406 1.00 78.50 190 MET A CA 1
ATOM 1554 C C . MET A 1 190 ? 17.723 -2.607 -35.293 1.00 78.50 190 MET A C 1
ATOM 1556 O O . MET A 1 190 ? 18.941 -2.729 -35.372 1.00 78.50 190 MET A O 1
ATOM 1560 N N . SER A 1 191 ? 16.882 -3.388 -35.977 1.00 80.75 191 SER A N 1
ATOM 1561 C CA . SER A 1 191 ? 17.344 -4.398 -36.936 1.00 80.75 191 SER A CA 1
ATOM 1562 C C . SER A 1 191 ? 18.123 -3.762 -38.087 1.00 80.75 191 SER A C 1
ATOM 1564 O O . SER A 1 191 ? 19.210 -4.233 -38.407 1.00 80.75 191 SER A O 1
ATOM 1566 N N . GLU A 1 192 ? 17.615 -2.676 -38.665 1.00 84.56 192 GLU A N 1
ATOM 1567 C CA . GLU A 1 192 ? 18.294 -1.932 -39.735 1.00 84.56 192 GLU A CA 1
ATOM 1568 C C . GLU A 1 192 ? 19.633 -1.368 -39.238 1.00 84.56 192 GLU A C 1
ATOM 1570 O O . GLU A 1 192 ? 20.672 -1.581 -39.861 1.00 84.56 192 GLU A O 1
ATOM 1575 N N . LEU A 1 193 ? 19.651 -0.776 -38.039 1.00 83.81 193 LEU A N 1
ATOM 1576 C CA . LEU A 1 193 ? 20.887 -0.294 -37.421 1.00 83.81 193 LEU A CA 1
ATOM 1577 C C . LEU A 1 193 ? 21.906 -1.414 -37.191 1.00 83.81 193 LEU A C 1
ATOM 1579 O O . LEU A 1 193 ? 23.098 -1.167 -37.305 1.00 83.81 193 LEU A O 1
ATOM 1583 N N . THR A 1 194 ? 21.503 -2.652 -36.887 1.00 82.50 194 THR A N 1
ATOM 1584 C CA . THR A 1 194 ? 22.495 -3.729 -36.696 1.00 82.50 194 THR A CA 1
ATOM 1585 C C . THR A 1 194 ? 23.304 -4.046 -37.952 1.00 82.50 194 THR A C 1
ATOM 1587 O O . THR A 1 194 ? 24.429 -4.532 -37.825 1.00 82.50 194 THR A O 1
ATOM 1590 N N . GLU A 1 195 ? 22.786 -3.745 -39.145 1.00 83.75 195 GLU A N 1
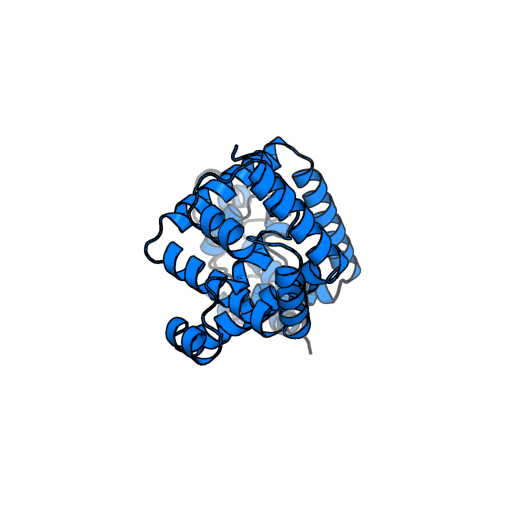ATOM 1591 C CA . GLU A 1 195 ? 23.521 -3.909 -40.404 1.00 83.75 195 GLU A CA 1
ATOM 1592 C C . GLU A 1 195 ? 24.669 -2.895 -40.535 1.00 83.75 195 GLU A C 1
ATOM 1594 O O . GLU A 1 195 ? 25.695 -3.193 -41.148 1.00 83.75 195 GLU A O 1
ATOM 1599 N N . GLU A 1 196 ? 24.538 -1.728 -39.897 1.00 86.69 196 GLU A N 1
ATOM 1600 C CA . GLU A 1 196 ? 25.543 -0.659 -39.895 1.00 86.69 196 GLU A CA 1
ATOM 1601 C C . GLU A 1 196 ? 26.691 -0.905 -38.900 1.00 86.69 196 GLU A C 1
ATOM 1603 O O . GLU A 1 196 ? 27.737 -0.260 -38.989 1.00 86.69 196 GLU A O 1
ATOM 1608 N N . PHE A 1 197 ? 26.531 -1.858 -37.971 1.00 85.50 197 PHE A N 1
ATOM 1609 C CA . PHE A 1 197 ? 27.498 -2.152 -36.907 1.00 85.50 197 PHE A CA 1
ATOM 1610 C C . PHE A 1 197 ? 27.990 -3.610 -36.992 1.00 85.50 197 PHE A C 1
ATOM 1612 O O . PHE A 1 197 ? 27.443 -4.507 -36.339 1.00 85.50 197 PHE A O 1
ATOM 1619 N N . PRO A 1 198 ? 29.062 -3.890 -37.760 1.00 85.31 198 PRO A N 1
ATOM 1620 C CA . PRO A 1 198 ? 29.581 -5.242 -37.943 1.00 85.31 198 PRO A CA 1
ATOM 1621 C C . PRO A 1 198 ? 29.899 -5.945 -36.620 1.00 85.31 198 PRO A C 1
ATOM 1623 O O . PRO A 1 198 ? 30.529 -5.382 -35.725 1.00 85.31 198 PRO A O 1
ATOM 1626 N N . GLY A 1 199 ? 29.471 -7.203 -36.494 1.00 80.75 199 GLY A N 1
ATOM 1627 C CA . GLY A 1 199 ? 29.756 -8.033 -35.320 1.00 80.75 199 GLY A CA 1
ATOM 1628 C C . GLY A 1 199 ? 28.974 -7.665 -34.054 1.00 80.75 199 GLY A C 1
ATOM 1629 O O . GLY A 1 199 ? 29.125 -8.356 -33.046 1.00 80.75 199 GLY A O 1
ATOM 1630 N N . ILE A 1 200 ? 28.095 -6.655 -34.089 1.00 81.62 200 ILE A N 1
ATOM 1631 C CA . ILE A 1 200 ? 27.379 -6.179 -32.897 1.00 81.62 200 ILE A CA 1
ATOM 1632 C C . ILE A 1 200 ? 26.545 -7.277 -32.226 1.00 81.62 200 ILE A C 1
ATOM 1634 O O . ILE A 1 200 ? 26.573 -7.419 -31.005 1.00 81.62 200 ILE A O 1
ATOM 1638 N N . ASN A 1 201 ? 25.888 -8.134 -33.011 1.00 76.38 201 ASN A N 1
ATOM 1639 C CA . ASN A 1 201 ? 25.100 -9.256 -32.492 1.00 76.38 201 ASN A CA 1
ATOM 1640 C C . ASN A 1 201 ? 25.972 -10.281 -31.756 1.00 76.38 201 ASN A C 1
ATOM 1642 O O . ASN A 1 201 ? 25.573 -10.822 -30.720 1.00 76.38 201 ASN A O 1
ATOM 1646 N N . THR A 1 202 ? 27.188 -10.517 -32.250 1.00 76.94 202 THR A N 1
ATOM 1647 C CA . THR A 1 202 ? 28.173 -11.385 -31.598 1.00 76.94 202 THR A CA 1
ATOM 1648 C C . THR A 1 202 ? 28.674 -10.752 -30.304 1.00 76.94 202 THR A C 1
ATOM 1650 O O . THR A 1 202 ? 28.702 -11.429 -29.276 1.00 76.94 202 THR A O 1
ATOM 1653 N N . THR A 1 203 ? 28.982 -9.455 -30.314 1.00 78.44 203 THR A N 1
ATOM 1654 C CA . THR A 1 203 ? 29.400 -8.699 -29.124 1.00 78.44 203 THR A CA 1
ATOM 1655 C C . THR A 1 203 ? 28.324 -8.698 -28.037 1.00 78.44 203 THR A C 1
ATOM 1657 O O . THR A 1 203 ? 28.612 -8.999 -26.876 1.00 78.44 203 THR A O 1
ATOM 1660 N N . ILE A 1 204 ? 27.065 -8.431 -28.401 1.00 70.56 204 ILE A N 1
ATOM 1661 C CA . ILE A 1 204 ? 25.913 -8.467 -27.488 1.00 70.56 204 ILE A CA 1
ATOM 1662 C C . ILE A 1 204 ? 25.748 -9.870 -26.892 1.00 70.56 204 ILE A C 1
ATOM 1664 O O . ILE A 1 204 ? 25.611 -10.016 -25.675 1.00 70.56 204 ILE A O 1
ATOM 1668 N N . SER A 1 205 ? 25.838 -10.909 -27.727 1.00 66.94 205 SER A N 1
ATOM 1669 C CA . SER A 1 205 ? 25.723 -12.304 -27.285 1.00 66.94 205 SER A CA 1
ATOM 1670 C C . SER A 1 205 ? 26.842 -12.688 -26.314 1.00 66.94 205 SER A C 1
ATOM 1672 O O . SER A 1 205 ? 26.568 -13.205 -25.231 1.00 66.94 205 SER A O 1
ATOM 1674 N N . ARG A 1 206 ? 28.103 -12.376 -26.640 1.00 67.94 206 ARG A N 1
ATOM 1675 C CA . ARG A 1 206 ? 29.267 -12.625 -25.769 1.00 67.94 206 ARG A CA 1
ATOM 1676 C C . ARG A 1 206 ? 29.111 -11.934 -24.420 1.00 67.94 206 ARG A C 1
ATOM 1678 O O . ARG A 1 206 ? 29.304 -12.561 -23.379 1.00 67.94 206 ARG A O 1
ATOM 1685 N N . ARG A 1 207 ? 28.683 -10.673 -24.430 1.00 67.56 207 ARG A N 1
ATOM 1686 C CA . ARG A 1 207 ? 28.423 -9.904 -23.212 1.00 67.56 207 ARG A CA 1
ATOM 1687 C C . ARG A 1 207 ? 27.322 -10.531 -22.354 1.00 67.56 207 ARG A C 1
ATOM 1689 O O . ARG A 1 207 ? 27.481 -10.604 -21.140 1.00 67.56 207 ARG A O 1
ATOM 1696 N N . SER A 1 208 ? 26.236 -11.017 -22.960 1.00 57.38 208 SER A N 1
ATOM 1697 C CA . SER A 1 208 ? 25.147 -11.688 -22.228 1.00 57.38 208 SER A CA 1
ATOM 1698 C C . SER A 1 208 ? 25.609 -12.962 -21.510 1.00 57.38 208 SER A C 1
ATOM 1700 O O . SER A 1 208 ? 25.146 -13.273 -20.414 1.00 57.38 208 SER A O 1
ATOM 1702 N N . LEU A 1 209 ? 26.593 -13.651 -22.092 1.00 61.50 209 LEU A N 1
ATOM 1703 C CA . LEU A 1 209 ? 27.237 -14.836 -21.532 1.00 61.50 209 LEU A CA 1
ATOM 1704 C C . LEU A 1 209 ? 28.388 -14.492 -20.579 1.00 61.50 209 LEU A C 1
ATOM 1706 O O . LEU A 1 209 ? 29.145 -15.379 -20.191 1.00 61.50 209 LEU A O 1
ATOM 1710 N N . SER A 1 210 ? 28.539 -13.217 -20.201 1.00 68.06 210 SER A N 1
ATOM 1711 C CA . SER A 1 210 ? 29.624 -12.730 -19.340 1.00 68.06 210 SER A CA 1
ATOM 1712 C C . SER A 1 210 ? 31.024 -13.053 -19.884 1.00 68.06 210 SER A C 1
ATOM 1714 O O . SER A 1 210 ? 31.983 -13.188 -19.126 1.00 68.06 210 SER A O 1
ATOM 1716 N N . CYS A 1 211 ? 31.156 -13.189 -21.207 1.00 68.44 211 CYS A N 1
ATOM 1717 C CA . CYS A 1 211 ? 32.447 -13.351 -21.862 1.00 68.44 211 CYS A CA 1
ATOM 1718 C C . CYS A 1 211 ? 33.160 -11.994 -21.957 1.00 68.44 211 CYS A C 1
ATOM 1720 O O . CYS A 1 211 ? 32.504 -10.983 -22.229 1.00 68.44 211 CYS A O 1
ATOM 1722 N N . PRO A 1 212 ? 34.495 -11.955 -21.795 1.00 74.69 212 PRO A N 1
ATOM 1723 C CA . PRO A 1 212 ? 35.269 -10.747 -22.040 1.00 74.69 212 PRO A CA 1
ATOM 1724 C C . PRO A 1 212 ? 35.070 -10.258 -23.479 1.00 74.69 212 PRO A C 1
ATOM 1726 O O . PRO A 1 212 ? 35.111 -11.058 -24.422 1.00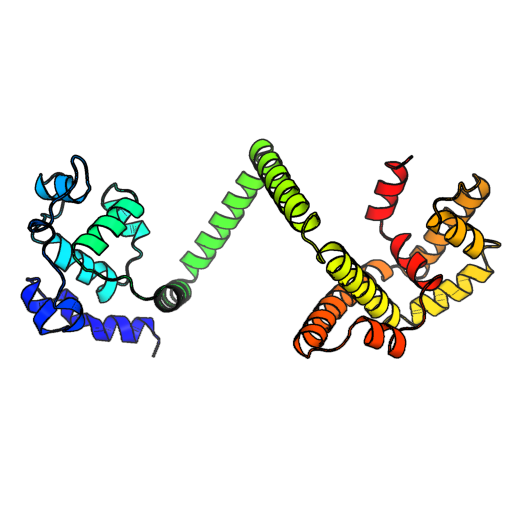 74.69 212 PRO A O 1
ATOM 1729 N N . ILE A 1 213 ? 34.874 -8.951 -23.631 1.00 78.50 213 ILE A N 1
ATOM 1730 C CA . ILE A 1 213 ? 34.845 -8.260 -24.924 1.00 78.50 213 ILE A CA 1
ATOM 1731 C C . ILE A 1 213 ? 36.081 -7.366 -25.051 1.00 78.50 213 ILE A C 1
ATOM 1733 O O . ILE A 1 213 ? 36.579 -6.868 -24.036 1.00 78.50 213 ILE A O 1
ATOM 1737 N N . SER A 1 214 ? 36.591 -7.194 -26.267 1.00 84.31 214 SER A N 1
ATOM 1738 C CA . SER A 1 214 ? 37.715 -6.299 -26.547 1.00 84.31 214 SER A CA 1
ATOM 1739 C C . SER A 1 214 ? 37.327 -4.826 -26.374 1.00 84.31 214 SER A C 1
ATOM 1741 O O . SER A 1 214 ? 36.156 -4.477 -26.198 1.00 84.31 214 SER A O 1
ATOM 1743 N N . GLU A 1 215 ? 38.328 -3.948 -26.401 1.00 83.31 215 GLU A N 1
ATOM 1744 C CA . GLU A 1 215 ? 38.118 -2.499 -26.385 1.00 83.31 215 GLU A CA 1
ATOM 1745 C C . GLU A 1 215 ? 37.366 -2.036 -27.643 1.00 83.31 215 GLU A C 1
ATOM 1747 O O . GLU A 1 215 ? 36.334 -1.386 -27.513 1.00 83.31 215 GLU A O 1
ATOM 1752 N N . ASP A 1 216 ? 37.756 -2.515 -28.828 1.00 84.88 216 ASP A N 1
ATOM 1753 C CA . ASP A 1 216 ? 37.047 -2.243 -30.089 1.00 84.88 216 ASP A CA 1
ATOM 1754 C C . ASP A 1 216 ? 35.581 -2.718 -30.056 1.00 84.88 216 ASP A C 1
ATOM 1756 O O . ASP A 1 216 ? 34.668 -2.010 -30.481 1.00 84.88 216 ASP A O 1
ATOM 1760 N N . GLU A 1 217 ? 35.320 -3.915 -29.512 1.00 81.56 217 GLU A N 1
ATOM 1761 C CA . GLU A 1 217 ? 33.959 -4.438 -29.340 1.00 81.56 217 GLU A CA 1
ATOM 1762 C C . GLU A 1 217 ? 33.138 -3.549 -28.393 1.00 81.56 217 GLU A C 1
ATOM 1764 O O . GLU A 1 217 ? 31.941 -3.337 -28.607 1.00 81.56 217 GLU A O 1
ATOM 1769 N N . ARG A 1 218 ? 33.775 -3.011 -27.347 1.00 80.06 218 ARG A N 1
ATOM 1770 C CA . ARG A 1 218 ? 33.149 -2.089 -26.398 1.00 80.06 218 ARG A CA 1
ATOM 1771 C C . ARG A 1 218 ? 32.835 -0.743 -27.049 1.00 80.06 218 ARG A C 1
ATOM 1773 O O . ARG A 1 218 ? 31.729 -0.247 -26.852 1.00 80.06 218 ARG A O 1
ATOM 1780 N N . GLU A 1 219 ? 33.761 -0.165 -27.806 1.00 82.06 219 GLU A N 1
ATOM 1781 C CA . GLU A 1 219 ? 33.545 1.097 -28.523 1.00 82.06 219 GLU A CA 1
ATOM 1782 C C . GLU A 1 219 ? 32.422 0.965 -29.555 1.00 82.06 219 GLU A C 1
ATOM 1784 O O . GLU A 1 219 ? 31.494 1.777 -29.567 1.00 82.06 219 GLU A O 1
ATOM 1789 N N . ASN A 1 220 ? 32.435 -0.119 -30.336 1.00 83.56 220 ASN A N 1
ATOM 1790 C CA . ASN A 1 220 ? 31.388 -0.438 -31.305 1.00 83.56 220 ASN A CA 1
ATOM 1791 C C . ASN A 1 220 ? 30.012 -0.584 -30.628 1.00 83.56 220 ASN A C 1
ATOM 1793 O O . ASN A 1 220 ? 29.005 -0.070 -31.110 1.00 83.56 220 ASN A O 1
ATOM 1797 N N . LEU A 1 221 ? 29.967 -1.219 -29.452 1.00 80.69 221 LEU A N 1
ATOM 1798 C CA . LEU A 1 221 ? 28.751 -1.347 -28.649 1.00 80.69 221 LEU A CA 1
ATOM 1799 C C . LEU A 1 221 ? 28.254 -0.003 -28.098 1.00 80.69 221 LEU A C 1
ATOM 1801 O O . LEU A 1 221 ? 27.045 0.223 -28.041 1.00 80.69 221 LEU A O 1
ATOM 1805 N N . ILE A 1 222 ? 29.151 0.887 -27.672 1.00 79.50 222 ILE A N 1
ATOM 1806 C CA . ILE A 1 222 ? 28.784 2.234 -27.212 1.00 79.50 222 ILE A CA 1
ATOM 1807 C C . ILE A 1 222 ? 28.178 3.032 -28.368 1.00 79.50 222 ILE A C 1
ATOM 1809 O O . ILE A 1 222 ? 27.089 3.583 -28.209 1.00 79.50 222 ILE A O 1
ATOM 1813 N N . ALA A 1 223 ? 28.841 3.042 -29.525 1.00 82.25 223 ALA A N 1
ATOM 1814 C CA . ALA A 1 223 ? 28.376 3.748 -30.713 1.00 82.25 223 ALA A CA 1
ATOM 1815 C C . ALA A 1 223 ? 27.017 3.214 -31.201 1.00 82.25 223 ALA A C 1
ATOM 1817 O O . ALA A 1 223 ? 26.107 3.997 -31.471 1.00 82.25 223 ALA A O 1
ATOM 1818 N N . PHE A 1 224 ? 26.831 1.892 -31.205 1.00 83.25 224 PHE A N 1
ATOM 1819 C CA . PHE A 1 224 ? 25.553 1.267 -31.547 1.00 83.25 224 PHE A CA 1
ATOM 1820 C C . PHE A 1 224 ? 24.421 1.682 -30.595 1.00 83.25 224 PHE A C 1
ATOM 1822 O O . PHE A 1 224 ? 23.329 2.039 -31.037 1.00 83.25 224 PHE A O 1
ATOM 1829 N N . ASN A 1 225 ? 24.672 1.693 -29.279 1.00 77.69 225 ASN A N 1
ATOM 1830 C CA . ASN A 1 225 ? 23.665 2.126 -28.303 1.00 77.69 225 ASN A CA 1
ATOM 1831 C C . ASN A 1 225 ? 23.305 3.610 -28.473 1.00 77.69 225 ASN A C 1
ATOM 1833 O O . ASN A 1 225 ? 22.137 3.971 -28.336 1.00 77.69 225 ASN A O 1
ATOM 1837 N N . GLN A 1 226 ? 24.285 4.462 -28.790 1.00 81.06 226 GLN A N 1
ATOM 1838 C CA . GLN A 1 226 ? 24.048 5.878 -29.083 1.00 81.06 226 GLN A CA 1
ATOM 1839 C C . GLN A 1 226 ? 23.202 6.056 -30.349 1.00 81.06 226 GLN A C 1
ATOM 1841 O O . GLN A 1 226 ? 22.264 6.851 -30.337 1.00 81.06 226 GLN A O 1
ATOM 1846 N N . ALA A 1 227 ? 23.478 5.287 -31.407 1.00 83.38 227 ALA A N 1
ATOM 1847 C CA . ALA A 1 227 ? 22.683 5.296 -32.633 1.00 83.38 227 ALA A CA 1
ATOM 1848 C C . ALA A 1 227 ? 21.236 4.844 -32.374 1.00 83.38 227 ALA A C 1
ATOM 1850 O O . ALA A 1 227 ? 20.297 5.521 -32.786 1.00 83.38 227 ALA A O 1
ATOM 1851 N N . CYS A 1 228 ? 21.044 3.772 -31.597 1.00 79.44 228 CYS A N 1
ATOM 1852 C CA . CYS A 1 228 ? 19.717 3.315 -31.182 1.00 79.44 228 CYS A CA 1
ATOM 1853 C C . CYS A 1 228 ? 18.959 4.383 -30.381 1.00 79.44 228 CYS A C 1
ATOM 1855 O O . CYS A 1 228 ? 17.778 4.616 -30.621 1.00 79.44 228 CYS A O 1
ATOM 1857 N N . GLN A 1 229 ? 19.631 5.053 -29.441 1.00 78.62 229 GLN A N 1
ATOM 1858 C CA . GLN A 1 229 ? 19.022 6.111 -28.635 1.00 78.62 229 GLN A CA 1
ATOM 1859 C C . GLN A 1 229 ? 18.663 7.345 -29.474 1.00 78.62 229 GLN A C 1
ATOM 1861 O O . GLN A 1 229 ? 17.631 7.967 -29.234 1.00 78.62 229 GLN A O 1
ATOM 1866 N N . ALA A 1 230 ? 19.496 7.697 -30.455 1.00 84.06 230 ALA A N 1
ATOM 1867 C CA . ALA A 1 230 ? 19.223 8.800 -31.369 1.00 84.06 230 ALA A CA 1
ATOM 1868 C C . ALA A 1 230 ? 18.046 8.488 -32.307 1.00 84.06 230 ALA A C 1
ATOM 1870 O O . ALA A 1 230 ? 17.220 9.363 -32.557 1.00 84.06 230 ALA A O 1
ATOM 1871 N N . ALA A 1 231 ? 17.956 7.248 -32.793 1.00 84.69 231 ALA A N 1
ATOM 1872 C CA . ALA A 1 231 ? 16.875 6.802 -33.664 1.00 84.69 231 ALA A CA 1
ATOM 1873 C C . ALA A 1 231 ? 15.543 6.626 -32.913 1.00 84.69 231 ALA A C 1
ATOM 1875 O O . ALA A 1 231 ? 14.483 6.872 -33.480 1.00 84.69 231 ALA A O 1
ATOM 1876 N N . CYS A 1 232 ? 15.592 6.223 -31.640 1.00 83.38 232 CYS A N 1
ATOM 1877 C CA . CYS A 1 232 ? 14.419 5.940 -30.808 1.00 83.38 232 CYS A CA 1
ATOM 1878 C C . CYS A 1 232 ? 14.490 6.698 -29.462 1.00 83.38 232 CYS A C 1
ATOM 1880 O O . CYS A 1 232 ? 14.684 6.079 -28.409 1.00 83.38 232 CYS A O 1
ATOM 1882 N N . PRO A 1 233 ? 14.344 8.037 -29.455 1.00 82.50 233 PRO A N 1
ATOM 1883 C CA . PRO A 1 233 ? 14.505 8.848 -28.244 1.00 82.50 233 PRO A CA 1
ATOM 1884 C C . PRO A 1 233 ? 13.420 8.593 -27.184 1.00 82.50 233 PRO A C 1
ATOM 1886 O O . PRO A 1 233 ? 13.650 8.805 -25.994 1.00 82.50 233 PRO A O 1
ATOM 1889 N N . ASP A 1 234 ? 12.250 8.109 -27.597 1.00 83.62 234 ASP A N 1
ATOM 1890 C CA . ASP A 1 234 ? 11.107 7.761 -26.749 1.00 83.62 234 ASP A CA 1
ATOM 1891 C C . ASP A 1 234 ? 11.147 6.308 -26.236 1.00 83.62 234 ASP A C 1
ATOM 1893 O O . ASP A 1 234 ? 10.265 5.886 -25.480 1.00 83.62 234 ASP A O 1
ATOM 1897 N N . PHE A 1 235 ? 12.184 5.537 -26.590 1.00 80.50 235 PHE A N 1
ATOM 1898 C CA . PHE A 1 235 ? 12.292 4.115 -26.261 1.00 80.50 235 PHE A CA 1
ATOM 1899 C C . PHE A 1 235 ? 12.120 3.829 -24.765 1.00 80.50 235 PHE A C 1
ATOM 1901 O O . PHE A 1 235 ? 11.364 2.938 -24.377 1.00 80.50 235 PHE A O 1
ATOM 1908 N N . ALA A 1 236 ? 12.795 4.597 -23.906 1.00 73.88 236 ALA A N 1
ATOM 1909 C CA . ALA A 1 236 ? 12.744 4.393 -22.459 1.00 73.88 236 ALA A CA 1
ATOM 1910 C C . ALA A 1 236 ? 11.336 4.634 -21.885 1.00 73.88 236 ALA A C 1
ATOM 1912 O O . ALA A 1 236 ? 10.877 3.888 -21.014 1.00 73.88 236 ALA A O 1
ATOM 1913 N N . GLU A 1 237 ? 10.631 5.649 -22.391 1.00 82.62 237 GLU A N 1
ATOM 1914 C CA . GLU A 1 237 ? 9.261 5.956 -21.980 1.00 82.62 237 GLU A CA 1
ATOM 1915 C C . GLU A 1 237 ? 8.302 4.850 -22.428 1.00 82.62 237 GLU A C 1
ATOM 1917 O O . GLU A 1 237 ? 7.548 4.314 -21.609 1.00 82.62 237 GLU A O 1
ATOM 1922 N N . ARG A 1 238 ? 8.398 4.430 -23.694 1.00 83.25 238 ARG A N 1
ATOM 1923 C CA . ARG A 1 238 ? 7.591 3.336 -24.247 1.00 83.25 238 ARG A CA 1
ATOM 1924 C C . ARG A 1 238 ? 7.857 2.015 -23.533 1.00 83.25 238 ARG A C 1
ATOM 1926 O O . ARG A 1 238 ? 6.912 1.286 -23.237 1.00 83.25 238 ARG A O 1
ATOM 1933 N N . LEU A 1 239 ? 9.109 1.721 -23.176 1.00 81.44 239 LEU A N 1
ATOM 1934 C CA . LEU A 1 239 ? 9.478 0.520 -22.417 1.00 81.44 239 LEU A CA 1
ATOM 1935 C C . LEU A 1 239 ? 8.882 0.546 -21.018 1.00 81.44 239 LEU A C 1
ATOM 1937 O O . LEU A 1 239 ? 8.290 -0.441 -20.583 1.00 81.44 239 LEU A O 1
ATOM 1941 N N . SER A 1 240 ? 8.972 1.685 -20.337 1.00 79.56 240 SER A N 1
ATOM 1942 C CA . SER A 1 240 ? 8.345 1.881 -19.031 1.00 79.56 240 SER A CA 1
ATOM 1943 C C . SER A 1 240 ? 6.828 1.689 -19.100 1.00 79.56 240 SER A C 1
ATOM 1945 O O . SER A 1 240 ? 6.253 0.978 -18.270 1.00 79.56 240 SER A O 1
ATOM 1947 N N . GLN A 1 241 ? 6.175 2.267 -20.111 1.00 85.62 241 GLN A N 1
ATOM 1948 C CA . GLN A 1 241 ? 4.734 2.151 -20.309 1.00 85.62 241 GLN A CA 1
ATOM 1949 C C . GLN A 1 241 ? 4.314 0.708 -20.624 1.00 85.62 241 GLN A C 1
ATOM 1951 O O . GLN A 1 241 ? 3.480 0.144 -19.910 1.00 85.62 241 GLN A O 1
ATOM 1956 N N . GLY A 1 242 ? 4.964 0.061 -21.593 1.00 86.56 242 GLY A N 1
ATOM 1957 C CA . GLY A 1 242 ? 4.710 -1.337 -21.939 1.00 86.56 242 GLY A CA 1
ATOM 1958 C C . GLY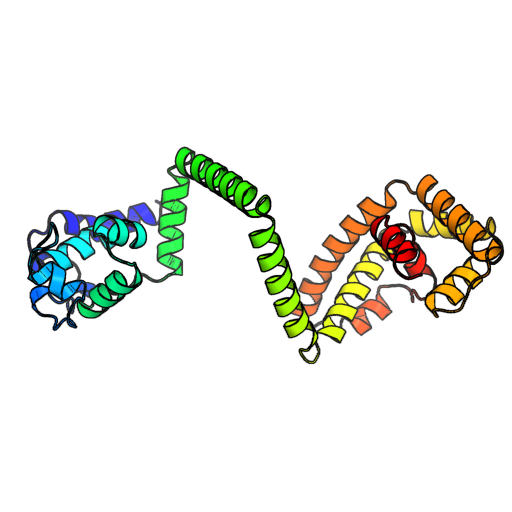 A 1 242 ? 4.943 -2.282 -20.758 1.00 86.56 242 GLY A C 1
ATOM 1959 O O . GLY A 1 242 ? 4.157 -3.195 -20.521 1.00 86.56 242 GLY A O 1
ATOM 1960 N N . GLN A 1 243 ? 5.957 -2.036 -19.922 1.00 83.38 243 GLN A N 1
ATOM 1961 C CA . GLN A 1 243 ? 6.188 -2.837 -18.718 1.00 83.38 243 GLN A CA 1
ATOM 1962 C C . GLN A 1 243 ? 5.106 -2.660 -17.641 1.00 83.38 243 GLN A C 1
ATOM 1964 O O . GLN A 1 243 ? 4.902 -3.584 -16.844 1.00 83.38 243 GLN A O 1
ATOM 1969 N N . LYS A 1 244 ? 4.453 -1.492 -17.553 1.00 86.00 244 LYS A N 1
ATOM 1970 C CA . LYS A 1 244 ? 3.315 -1.262 -16.642 1.00 86.00 244 LYS A CA 1
ATOM 1971 C C . LYS A 1 244 ? 2.077 -2.007 -17.129 1.00 86.00 244 LYS A C 1
ATOM 1973 O O . LYS A 1 244 ? 1.417 -2.674 -16.334 1.00 86.00 244 LYS A O 1
ATOM 1978 N N . GLU A 1 245 ? 1.797 -1.933 -18.423 1.00 91.56 245 GLU A N 1
ATOM 1979 C CA . GLU A 1 245 ? 0.683 -2.640 -19.059 1.00 91.56 245 GLU A CA 1
ATOM 1980 C C . GLU A 1 245 ? 0.871 -4.156 -18.991 1.00 91.56 245 GLU A C 1
ATOM 1982 O O . GLU A 1 245 ? -0.013 -4.866 -18.513 1.00 91.56 245 GLU A O 1
ATOM 1987 N N . GLY A 1 246 ? 2.069 -4.647 -19.315 1.00 90.38 246 GLY A N 1
ATOM 1988 C CA . GLY A 1 246 ? 2.425 -6.055 -19.170 1.00 90.38 246 GLY A CA 1
ATOM 1989 C C . GLY A 1 246 ? 2.298 -6.547 -17.725 1.00 90.38 246 GLY A C 1
ATOM 1990 O O . GLY A 1 246 ? 1.875 -7.675 -17.496 1.00 90.38 246 GLY A O 1
ATOM 1991 N N . ALA A 1 247 ? 2.582 -5.704 -16.722 1.00 89.50 247 ALA A N 1
ATOM 1992 C CA . ALA A 1 247 ? 2.385 -6.073 -15.316 1.00 89.50 247 ALA A CA 1
ATOM 1993 C C . ALA A 1 247 ? 0.901 -6.226 -14.954 1.00 89.50 247 ALA A C 1
ATOM 1995 O O . ALA A 1 247 ? 0.557 -7.035 -14.089 1.00 89.50 247 ALA A O 1
ATOM 1996 N N . LYS A 1 248 ? 0.026 -5.433 -15.582 1.00 93.25 248 LYS A N 1
ATOM 1997 C CA . LYS A 1 248 ? -1.424 -5.542 -15.417 1.00 93.25 248 LYS A CA 1
ATOM 1998 C C . LYS A 1 248 ? -1.929 -6.835 -16.061 1.00 93.25 248 LYS A C 1
ATOM 2000 O O . LYS A 1 248 ? -2.556 -7.632 -15.369 1.00 93.25 248 LYS A O 1
ATOM 2005 N N . LEU A 1 249 ? -1.553 -7.083 -17.316 1.00 94.00 249 LEU A N 1
ATOM 2006 C CA . LEU A 1 249 ? -1.941 -8.288 -18.051 1.00 94.00 249 LEU A CA 1
ATOM 2007 C C . LEU A 1 249 ? -1.433 -9.570 -17.375 1.00 94.00 249 LEU A C 1
ATOM 2009 O O . LEU A 1 249 ? -2.196 -10.514 -17.203 1.00 94.00 249 LEU A O 1
ATOM 2013 N N . TYR A 1 250 ? -0.182 -9.593 -16.904 1.00 91.81 250 TYR A N 1
ATOM 2014 C CA . TYR A 1 250 ? 0.376 -10.734 -16.166 1.00 91.81 250 TYR A CA 1
ATOM 2015 C C . TYR A 1 250 ? -0.491 -11.124 -14.959 1.00 91.81 250 TYR A C 1
ATOM 2017 O O . TYR A 1 250 ? -0.752 -12.304 -14.727 1.00 91.81 250 TYR A O 1
ATOM 2025 N N . LYS A 1 251 ? -0.968 -10.133 -14.192 1.00 92.69 251 LYS A N 1
ATOM 2026 C CA . LYS A 1 251 ? -1.838 -10.368 -13.029 1.00 92.69 251 LYS A CA 1
ATOM 2027 C C . LYS A 1 251 ? -3.204 -10.903 -13.439 1.00 92.69 251 LYS A C 1
ATOM 2029 O O . LYS A 1 251 ? -3.705 -11.810 -12.782 1.00 92.69 251 LYS A O 1
ATOM 2034 N N . GLU A 1 252 ? -3.784 -10.354 -14.503 1.00 94.94 252 GLU A N 1
ATOM 2035 C CA . GLU A 1 252 ? -5.064 -10.809 -15.052 1.00 94.94 252 GLU A CA 1
ATOM 2036 C C . GLU A 1 252 ? -4.965 -12.274 -15.511 1.00 94.94 252 GLU A C 1
ATOM 2038 O O . GLU A 1 252 ? -5.736 -13.112 -15.044 1.00 94.94 252 GLU A O 1
ATOM 2043 N N . LEU A 1 253 ? -3.946 -12.619 -16.303 1.00 93.69 253 LEU A N 1
ATOM 2044 C CA . LEU A 1 253 ? -3.697 -13.985 -16.781 1.00 93.69 253 LEU A CA 1
ATOM 2045 C C . LEU A 1 253 ? -3.439 -14.974 -15.634 1.00 93.69 253 LEU A C 1
ATOM 2047 O O . LEU A 1 253 ? -4.060 -16.036 -15.589 1.00 93.69 253 LEU A O 1
ATOM 2051 N N . LYS A 1 254 ? -2.596 -14.612 -14.653 1.00 90.69 254 LYS A N 1
ATOM 2052 C CA . LYS A 1 254 ? -2.378 -15.443 -13.455 1.00 90.69 254 LYS A CA 1
ATOM 2053 C C . LYS A 1 254 ? -3.671 -15.665 -12.673 1.00 90.69 254 LYS A C 1
ATOM 2055 O O . LYS A 1 254 ? -3.914 -16.776 -12.214 1.00 90.69 254 LYS A O 1
ATOM 2060 N N . SER A 1 255 ? -4.505 -14.633 -12.521 1.00 91.94 255 SER A N 1
ATOM 2061 C CA . SER A 1 255 ? -5.789 -14.748 -11.816 1.00 91.94 255 SER A CA 1
ATOM 2062 C C . SER A 1 255 ? -6.799 -15.639 -12.545 1.00 91.94 255 SER A C 1
ATOM 2064 O O . SER A 1 255 ? -7.616 -16.290 -11.899 1.00 91.94 255 SER A O 1
ATOM 2066 N N . ALA A 1 256 ? -6.695 -15.717 -13.873 1.00 93.75 256 ALA A N 1
ATOM 2067 C CA . ALA A 1 256 ? -7.492 -16.594 -14.722 1.00 93.75 256 ALA A CA 1
ATOM 2068 C C . ALA A 1 256 ? -6.946 -18.035 -14.799 1.00 93.75 256 ALA A C 1
ATOM 2070 O O . ALA A 1 256 ? -7.543 -18.877 -15.463 1.00 93.75 256 ALA A O 1
ATOM 2071 N N . GLY A 1 257 ? -5.827 -18.335 -14.125 1.00 92.12 257 GLY A N 1
ATOM 2072 C CA . GLY A 1 257 ? -5.208 -19.663 -14.117 1.00 92.12 257 GLY A CA 1
ATOM 2073 C C . GLY A 1 257 ? -4.463 -20.018 -15.406 1.00 92.12 257 GLY A C 1
ATOM 2074 O O . GLY A 1 257 ? -4.224 -21.195 -15.660 1.00 92.12 257 GLY A O 1
ATOM 2075 N N . VAL A 1 258 ? -4.100 -19.022 -16.218 1.00 93.38 258 VAL A N 1
ATOM 2076 C CA . VAL A 1 258 ? -3.344 -19.228 -17.459 1.00 93.38 258 VAL A CA 1
ATOM 2077 C C . VAL A 1 258 ? -1.897 -19.603 -17.136 1.00 93.38 258 VAL A C 1
ATOM 2079 O O . VAL A 1 258 ? -1.252 -18.967 -16.293 1.00 93.38 258 VAL A O 1
ATOM 2082 N N . ASP A 1 259 ? -1.367 -20.610 -17.836 1.00 92.06 259 ASP A N 1
ATOM 2083 C CA . ASP A 1 259 ? 0.063 -20.910 -17.808 1.00 92.06 259 ASP A CA 1
ATOM 2084 C C . ASP A 1 259 ? 0.830 -19.811 -18.549 1.00 92.06 259 ASP A C 1
ATOM 2086 O O . ASP A 1 259 ? 0.749 -19.663 -19.770 1.00 92.06 259 ASP A O 1
ATOM 2090 N N . ILE A 1 260 ? 1.553 -18.992 -17.786 1.00 89.00 260 ILE A N 1
ATOM 2091 C CA . ILE A 1 260 ? 2.233 -17.819 -18.332 1.00 89.00 260 ILE A CA 1
ATOM 2092 C C . ILE A 1 260 ? 3.361 -18.220 -19.279 1.00 89.00 260 ILE A C 1
ATOM 2094 O O . ILE A 1 260 ? 3.640 -17.497 -20.233 1.00 89.00 260 ILE A O 1
ATOM 2098 N N . ARG A 1 261 ? 4.012 -19.360 -19.045 1.00 83.94 261 ARG A N 1
ATOM 2099 C CA . ARG A 1 261 ? 5.127 -19.802 -19.874 1.00 83.94 261 ARG A CA 1
ATOM 2100 C C . ARG A 1 261 ? 4.639 -20.196 -21.261 1.00 83.94 261 ARG A C 1
ATOM 2102 O O . ARG A 1 261 ? 5.165 -19.670 -22.238 1.00 83.94 261 ARG A O 1
ATOM 2109 N N . THR A 1 262 ? 3.593 -21.014 -21.334 1.00 87.06 262 THR A N 1
ATOM 2110 C CA . THR A 1 262 ? 2.928 -21.369 -22.592 1.00 87.06 262 THR A CA 1
ATOM 2111 C C . THR A 1 262 ? 2.377 -20.129 -23.289 1.00 87.06 262 THR A C 1
ATOM 2113 O O . THR A 1 262 ? 2.652 -19.924 -24.467 1.00 87.06 262 THR A O 1
ATOM 2116 N N . TYR A 1 263 ? 1.706 -19.232 -22.556 1.00 89.38 263 TYR A N 1
ATOM 2117 C CA . TYR A 1 263 ? 1.203 -17.984 -23.135 1.00 89.38 263 TYR A CA 1
ATOM 2118 C C . TYR A 1 263 ? 2.325 -17.163 -23.784 1.00 89.38 263 TYR A C 1
ATOM 2120 O O . TYR A 1 263 ? 2.176 -16.680 -24.905 1.00 89.38 263 TYR A O 1
ATOM 2128 N N . MET A 1 264 ? 3.467 -17.016 -23.100 1.00 86.19 264 MET A N 1
ATOM 2129 C CA . MET A 1 264 ? 4.616 -16.288 -23.639 1.00 86.19 264 MET A CA 1
ATOM 2130 C C . MET A 1 264 ? 5.210 -16.942 -24.887 1.00 86.19 264 MET A C 1
ATOM 2132 O O . MET A 1 264 ? 5.719 -16.219 -25.735 1.00 86.19 264 MET A O 1
ATOM 2136 N N . GLU A 1 265 ? 5.207 -18.270 -24.974 1.00 83.00 265 GLU A N 1
ATOM 2137 C CA . GLU A 1 265 ? 5.711 -19.014 -26.136 1.00 83.00 265 GLU A CA 1
ATOM 2138 C C . GLU A 1 265 ? 4.769 -18.900 -27.343 1.00 83.00 265 GLU A C 1
ATOM 2140 O O . GLU A 1 265 ? 5.233 -18.835 -28.477 1.00 83.00 265 GLU A O 1
ATOM 2145 N N . GLU A 1 266 ? 3.460 -18.821 -27.104 1.00 85.88 266 GLU A N 1
ATOM 2146 C CA . GLU A 1 266 ? 2.442 -18.687 -28.151 1.00 85.88 266 GLU A CA 1
ATOM 2147 C C . GLU A 1 266 ? 2.285 -17.249 -28.668 1.00 85.88 266 GLU A C 1
ATOM 2149 O O . GLU A 1 266 ? 1.991 -17.045 -29.845 1.00 85.88 266 GLU A O 1
ATOM 2154 N N . HIS A 1 267 ? 2.453 -16.248 -27.796 1.00 84.88 267 HIS A N 1
ATOM 2155 C CA . HIS A 1 267 ? 2.074 -14.859 -28.090 1.00 84.88 267 HIS A CA 1
ATOM 2156 C C . HIS A 1 267 ? 3.267 -13.914 -28.263 1.00 84.88 267 HIS A C 1
ATOM 2158 O O . HIS A 1 267 ? 3.096 -12.810 -28.782 1.00 84.88 267 HIS A O 1
ATOM 2164 N N . PHE A 1 268 ? 4.470 -14.311 -27.842 1.00 80.88 268 PHE A N 1
ATOM 2165 C CA . PHE A 1 268 ? 5.678 -13.506 -28.012 1.00 80.88 268 PHE A CA 1
ATOM 2166 C C . PHE A 1 268 ? 6.728 -14.283 -28.807 1.00 80.88 268 PHE A C 1
ATOM 2168 O O . PHE A 1 268 ? 6.951 -15.469 -28.577 1.00 80.88 268 PHE A O 1
ATOM 2175 N N . ALA A 1 269 ? 7.415 -13.602 -29.728 1.00 61.81 269 ALA A N 1
ATOM 2176 C CA . ALA A 1 269 ? 8.515 -14.201 -30.479 1.00 61.81 269 ALA A CA 1
ATOM 2177 C C . ALA A 1 269 ? 9.621 -14.723 -29.528 1.00 61.81 269 ALA A C 1
ATOM 2179 O O . ALA A 1 269 ? 9.830 -14.145 -28.457 1.00 61.81 269 ALA A O 1
ATOM 2180 N N . PRO A 1 270 ? 10.351 -15.801 -29.875 1.00 54.31 270 PRO A N 1
ATOM 2181 C CA . PRO A 1 270 ? 11.458 -16.306 -29.067 1.00 54.31 270 PRO A CA 1
ATOM 2182 C C . PRO A 1 270 ? 12.605 -15.285 -29.016 1.00 54.31 270 PRO A C 1
ATOM 2184 O O . PRO A 1 270 ? 13.418 -15.140 -29.921 1.00 54.31 270 PRO A O 1
ATOM 2187 N N . THR A 1 271 ? 12.659 -14.562 -27.906 1.00 52.59 271 THR A N 1
ATOM 2188 C CA . THR A 1 271 ? 13.431 -13.334 -27.713 1.00 52.59 271 THR A CA 1
ATOM 2189 C C . THR A 1 271 ? 14.814 -13.561 -27.095 1.00 52.59 271 THR A C 1
ATOM 2191 O O . THR A 1 271 ? 15.133 -12.950 -26.072 1.00 52.59 271 THR A O 1
ATOM 2194 N N . ALA A 1 272 ? 15.634 -14.464 -27.634 1.00 42.91 272 ALA A N 1
ATOM 2195 C CA . ALA A 1 272 ? 17.011 -14.536 -27.147 1.00 42.91 272 ALA A CA 1
ATOM 2196 C C . ALA A 1 272 ? 17.766 -13.274 -27.587 1.00 42.91 272 ALA A C 1
ATOM 2198 O O . ALA A 1 272 ? 18.110 -12.474 -26.741 1.00 42.91 272 ALA A O 1
ATOM 2199 N N . SER A 1 273 ? 17.929 -13.001 -28.880 1.00 45.81 273 SER A N 1
ATOM 2200 C CA . SER A 1 273 ? 18.716 -11.848 -29.351 1.00 45.81 273 SER A CA 1
ATOM 2201 C C . SER A 1 273 ? 18.024 -10.487 -29.178 1.00 45.81 273 SER A C 1
ATOM 2203 O O . SER A 1 273 ? 18.687 -9.508 -28.849 1.00 45.81 273 SER A O 1
ATOM 2205 N N . GLU A 1 274 ? 16.702 -10.412 -29.355 1.00 45.19 274 GLU A N 1
ATOM 2206 C CA . GLU A 1 274 ? 16.002 -9.126 -29.522 1.00 45.19 274 GLU A CA 1
ATOM 2207 C C . GLU A 1 274 ? 15.701 -8.373 -28.212 1.00 45.19 274 GLU A C 1
ATOM 2209 O O . GLU A 1 274 ? 15.619 -7.152 -28.202 1.00 45.19 274 GLU A O 1
ATOM 2214 N N . ILE A 1 275 ? 15.580 -9.050 -27.065 1.00 49.06 275 ILE A N 1
ATOM 2215 C CA . ILE A 1 275 ? 15.327 -8.352 -25.788 1.00 49.06 275 ILE A CA 1
ATOM 2216 C C . ILE A 1 275 ? 16.575 -7.638 -25.257 1.00 49.06 275 ILE A C 1
ATOM 2218 O O . ILE A 1 275 ? 16.454 -6.677 -24.490 1.00 49.06 275 ILE A O 1
ATOM 2222 N N . TYR A 1 276 ? 17.778 -8.063 -25.653 1.00 50.16 276 TYR A N 1
ATOM 2223 C CA . TYR A 1 276 ? 19.021 -7.507 -25.108 1.00 50.16 276 TYR A CA 1
ATOM 2224 C C . TYR A 1 276 ? 19.216 -6.026 -25.440 1.00 50.16 276 TYR A C 1
ATOM 2226 O O . TYR A 1 276 ? 19.832 -5.311 -24.644 1.00 50.16 276 TYR A O 1
ATOM 2234 N N . TYR A 1 277 ? 18.611 -5.543 -26.528 1.00 48.12 277 TYR A N 1
ATOM 2235 C CA . TYR A 1 277 ? 18.589 -4.121 -26.866 1.00 48.12 277 TYR A CA 1
ATOM 2236 C C . TYR A 1 277 ? 17.902 -3.268 -25.783 1.00 48.12 277 TYR A C 1
ATOM 2238 O O . TYR A 1 277 ? 18.348 -2.162 -25.492 1.00 48.12 277 TYR A O 1
ATOM 2246 N N . SER A 1 278 ? 16.900 -3.807 -25.076 1.00 42.94 278 SER A N 1
ATOM 2247 C CA . SER A 1 278 ? 16.167 -3.068 -24.036 1.00 42.94 278 SER A CA 1
ATOM 2248 C C . SER A 1 278 ? 16.941 -2.827 -22.737 1.00 42.94 278 SER A C 1
ATOM 2250 O O . SER A 1 278 ? 16.680 -1.854 -22.030 1.00 42.94 278 SER A O 1
ATOM 2252 N N . VAL A 1 279 ? 17.916 -3.685 -22.422 1.00 41.50 279 VAL A N 1
ATOM 2253 C CA . VAL A 1 279 ? 18.703 -3.605 -21.177 1.00 41.50 279 VAL A CA 1
ATOM 2254 C C . VAL A 1 279 ? 19.908 -2.669 -21.337 1.00 41.50 279 VAL A C 1
ATOM 2256 O O . VAL A 1 279 ? 20.380 -2.096 -20.358 1.00 41.50 279 VAL A O 1
ATOM 2259 N N . ALA A 1 280 ? 20.407 -2.482 -22.563 1.00 41.19 280 ALA A N 1
ATOM 2260 C CA . ALA A 1 280 ? 21.580 -1.649 -22.833 1.00 41.19 280 ALA A CA 1
ATOM 2261 C C . ALA A 1 280 ? 21.281 -0.136 -22.889 1.00 41.19 280 ALA A C 1
ATOM 2263 O O . ALA A 1 280 ? 22.197 0.660 -22.692 1.00 41.19 280 ALA A O 1
ATOM 2264 N N . ILE A 1 281 ? 20.019 0.252 -23.118 1.00 41.78 281 ILE A N 1
ATOM 2265 C CA . ILE A 1 281 ? 19.612 1.645 -23.386 1.00 41.78 281 ILE A CA 1
ATOM 2266 C C . ILE A 1 281 ? 19.136 2.383 -22.116 1.00 41.78 281 ILE A C 1
ATOM 2268 O O . ILE A 1 281 ? 19.008 3.604 -22.115 1.00 41.78 281 ILE A O 1
ATOM 2272 N N . LEU A 1 282 ? 18.923 1.688 -20.992 1.00 40.94 282 LEU A N 1
ATOM 2273 C CA . LEU A 1 282 ? 18.563 2.346 -19.730 1.00 40.94 282 LEU A CA 1
ATOM 2274 C C . LEU A 1 282 ? 19.809 2.976 -19.062 1.00 40.94 282 LEU A C 1
ATOM 2276 O O . LEU A 1 282 ? 20.748 2.242 -18.732 1.00 40.94 282 LEU A O 1
ATOM 2280 N N . PRO A 1 283 ? 19.822 4.296 -18.775 1.00 40.25 283 PRO A N 1
ATOM 2281 C CA . PRO A 1 283 ? 20.948 4.974 -18.110 1.00 40.25 283 PRO A CA 1
ATOM 2282 C C . PRO A 1 283 ? 21.326 4.352 -16.753 1.00 40.25 283 PRO A C 1
ATOM 2284 O O . PRO A 1 283 ? 22.490 4.309 -16.362 1.00 40.25 283 PRO A O 1
ATOM 2287 N N . GLU A 1 284 ? 20.340 3.797 -16.050 1.00 36.25 284 GLU A N 1
ATOM 2288 C CA . GLU A 1 284 ? 20.490 3.109 -14.758 1.00 36.25 284 GLU A CA 1
ATOM 2289 C C . GLU A 1 284 ? 21.203 1.750 -14.878 1.00 36.25 284 GLU A C 1
ATOM 2291 O O . GLU A 1 284 ? 21.779 1.247 -13.911 1.00 36.25 284 GLU A O 1
ATOM 2296 N N . CYS A 1 285 ? 21.175 1.139 -16.066 1.00 35.19 285 CYS A N 1
ATOM 2297 C CA . CYS A 1 285 ? 21.956 -0.052 -16.379 1.00 35.19 285 CYS A CA 1
ATOM 2298 C C . CYS A 1 285 ? 23.381 0.319 -16.818 1.00 35.19 285 CYS A C 1
ATOM 2300 O O . CYS A 1 285 ? 24.308 -0.419 -16.484 1.00 35.19 285 CYS A O 1
ATOM 2302 N N . GLN A 1 286 ? 23.579 1.471 -17.478 1.00 37.16 286 GLN A N 1
ATOM 2303 C CA . GLN A 1 286 ? 24.905 2.021 -17.812 1.00 37.16 286 GLN A CA 1
ATOM 2304 C C . GLN A 1 286 ? 25.748 2.360 -16.575 1.00 37.16 286 GLN A C 1
ATOM 2306 O O . GLN A 1 286 ? 26.927 2.014 -16.546 1.00 37.16 286 GLN A O 1
ATOM 2311 N N . SER A 1 287 ? 25.162 2.952 -15.529 1.00 34.03 287 SER A N 1
ATOM 2312 C CA . SER A 1 287 ? 25.894 3.232 -14.280 1.00 34.03 287 SER A CA 1
ATOM 2313 C C . SER A 1 287 ? 26.343 1.950 -13.569 1.00 34.03 287 SER A C 1
ATOM 2315 O O . SER A 1 287 ? 27.490 1.837 -13.145 1.00 34.03 287 SER A O 1
ATOM 2317 N N . ARG A 1 288 ? 25.490 0.919 -13.540 1.00 34.72 288 ARG A N 1
ATOM 2318 C CA . ARG A 1 288 ? 25.843 -0.397 -12.981 1.00 34.72 288 ARG A CA 1
ATOM 2319 C C . ARG A 1 288 ? 26.916 -1.138 -13.779 1.00 34.72 288 ARG A C 1
ATOM 2321 O O . ARG A 1 288 ? 27.629 -1.939 -13.194 1.00 34.72 288 ARG A O 1
ATOM 2328 N N . LEU A 1 289 ? 27.052 -0.866 -15.079 1.00 33.69 289 LEU A N 1
ATOM 2329 C CA . LEU A 1 289 ? 28.124 -1.412 -15.924 1.00 33.69 289 LEU A CA 1
ATOM 2330 C C . LEU A 1 289 ? 29.488 -0.778 -15.660 1.00 33.69 289 LEU A C 1
ATOM 2332 O O . LEU A 1 289 ? 30.502 -1.426 -15.903 1.00 33.69 289 LEU A O 1
ATOM 2336 N N . GLN A 1 290 ? 29.516 0.465 -15.179 1.00 34.53 290 GLN A N 1
ATOM 2337 C CA . GLN A 1 290 ? 30.748 1.103 -14.718 1.00 34.53 290 GLN A CA 1
ATOM 2338 C C . GLN A 1 290 ? 31.154 0.614 -13.323 1.00 34.53 290 GLN A C 1
ATOM 2340 O O . GLN A 1 290 ? 32.341 0.548 -13.037 1.00 34.53 290 GLN A O 1
ATOM 2345 N N . GLU A 1 291 ? 30.187 0.240 -12.480 1.00 29.77 291 GLU A N 1
ATOM 2346 C CA . GLU A 1 291 ? 30.424 -0.216 -11.100 1.00 29.77 291 GLU A CA 1
ATOM 2347 C C . GLU A 1 291 ? 30.679 -1.730 -10.958 1.00 29.77 291 GLU A C 1
ATOM 2349 O O . GLU A 1 291 ? 31.089 -2.181 -9.891 1.00 29.77 291 GLU A O 1
ATOM 2354 N N . SER A 1 292 ? 30.421 -2.532 -11.999 1.00 30.42 292 SER A N 1
ATOM 2355 C CA . SER A 1 292 ? 30.676 -3.983 -12.011 1.00 30.42 292 SER A CA 1
ATOM 2356 C C . SER A 1 292 ? 31.952 -4.397 -12.766 1.00 30.42 292 SER A C 1
ATOM 2358 O O . SER A 1 292 ? 32.082 -5.564 -13.141 1.00 30.42 292 SER A O 1
ATOM 2360 N N . LEU A 1 293 ? 32.861 -3.448 -13.005 1.00 31.66 293 LEU A N 1
ATOM 2361 C CA . LEU A 1 293 ? 34.263 -3.648 -13.401 1.00 31.66 293 LEU A CA 1
ATOM 2362 C C . LEU A 1 293 ? 35.176 -3.223 -12.244 1.00 31.66 293 LEU A C 1
ATOM 2364 O O . LEU A 1 293 ? 36.300 -3.765 -12.181 1.00 31.66 293 LEU A O 1
#

pLDDT: mean 73.57, std 15.36, range [29.77, 94.94]

Radius of gyration: 31.44 Å; chains: 1; bounding box: 71×43×82 Å